Protein AF-A0A3B9LQQ7-F1 (afdb_monomer)

Secondary structure (DSSP, 8-state):
----PPP--PPP---------------------------------------------EEEE-HHHH-SSHHHHHHHHHHHHHTT--EEEEEEE-TTS-B-S--SS-GGGBPTT-TT--HHHHHHHHHHHTT-EEEEEEE-SEEETT-HHHHH-GGGB---TTS--GGG-EETTTTEE--EEEB-SS-SSSHIIIIIHHHHHHHHHHS--SEEEEE--S-STTT-TTT---SHHHHHHHHHHTTS--HHHHTTT--PPPP--SS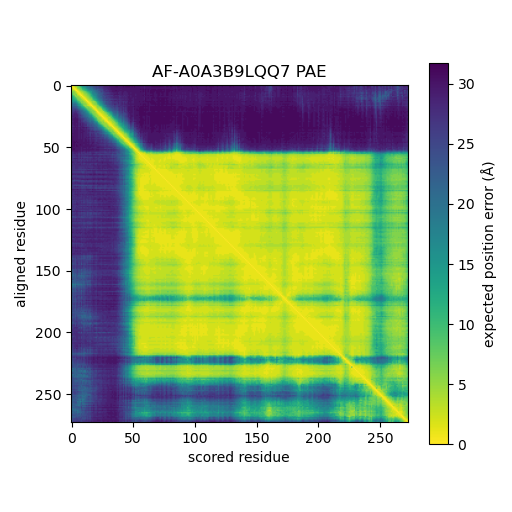SGGGGGG---

Structure (mmCIF, N/CA/C/O backbone):
data_AF-A0A3B9LQQ7-F1
#
_entry.id   AF-A0A3B9LQQ7-F1
#
loop_
_atom_site.group_PDB
_atom_site.id
_atom_site.type_symbol
_atom_site.label_atom_id
_atom_site.label_alt_id
_atom_site.label_comp_id
_atom_site.label_asym_id
_atom_site.label_entity_id
_atom_site.label_seq_id
_atom_site.pdbx_PDB_ins_code
_atom_site.Cartn_x
_atom_site.Cartn_y
_atom_site.Cartn_z
_atom_site.occupancy
_atom_site.B_iso_or_equiv
_atom_site.auth_seq_id
_atom_site.auth_comp_id
_atom_site.auth_asym_id
_atom_site.auth_atom_id
_atom_site.pdbx_PDB_model_num
ATOM 1 N N . MET A 1 1 ? 30.749 1.480 -34.813 1.00 40.22 1 MET A N 1
ATOM 2 C CA . MET A 1 1 ? 30.773 0.246 -35.629 1.00 40.22 1 MET A CA 1
ATOM 3 C C . MET A 1 1 ? 31.101 -0.924 -34.719 1.00 40.22 1 MET A C 1
ATOM 5 O O . MET A 1 1 ? 32.258 -1.091 -34.366 1.00 40.22 1 MET A O 1
ATOM 9 N N . ILE A 1 2 ? 30.088 -1.668 -34.270 1.00 31.34 2 ILE A N 1
ATOM 10 C CA . ILE A 1 2 ? 30.255 -2.886 -33.463 1.00 31.34 2 ILE A CA 1
ATOM 11 C C . ILE A 1 2 ? 29.304 -3.945 -34.028 1.00 31.34 2 ILE A C 1
ATOM 13 O O . ILE A 1 2 ? 28.157 -3.664 -34.374 1.00 31.34 2 ILE A O 1
ATOM 17 N N . ASN A 1 3 ? 29.871 -5.129 -34.208 1.00 27.14 3 ASN A N 1
ATOM 18 C CA . ASN A 1 3 ? 29.419 -6.243 -35.024 1.00 27.14 3 ASN A CA 1
ATOM 19 C C . ASN A 1 3 ? 28.282 -7.032 -34.341 1.00 27.14 3 ASN A C 1
ATOM 21 O O . ASN A 1 3 ? 28.444 -7.496 -33.213 1.00 27.14 3 ASN A O 1
ATOM 25 N N . LYS A 1 4 ? 27.134 -7.194 -35.016 1.00 32.88 4 LYS A N 1
ATOM 26 C CA . LYS A 1 4 ? 25.981 -7.982 -34.540 1.00 32.88 4 LYS A CA 1
ATOM 27 C C . LYS A 1 4 ? 26.156 -9.456 -34.923 1.00 32.88 4 LYS A C 1
ATOM 29 O O . LYS A 1 4 ? 25.582 -9.911 -35.911 1.00 32.88 4 LYS A O 1
ATOM 34 N N . ASN A 1 5 ? 26.909 -10.213 -34.127 1.00 31.92 5 ASN A N 1
ATOM 35 C CA . ASN A 1 5 ? 26.872 -11.674 -34.207 1.00 31.92 5 ASN A CA 1
ATOM 36 C C . ASN A 1 5 ? 25.697 -12.226 -33.389 1.00 31.92 5 ASN A C 1
ATOM 38 O O . ASN A 1 5 ? 25.548 -11.964 -32.199 1.00 31.92 5 ASN A O 1
ATOM 42 N N . LYS A 1 6 ? 24.853 -12.989 -34.088 1.00 33.84 6 LYS A N 1
ATOM 43 C CA . LYS A 1 6 ? 23.700 -13.743 -33.589 1.00 33.84 6 LYS A CA 1
ATOM 44 C C . LYS A 1 6 ? 24.119 -14.703 -32.471 1.00 33.84 6 LYS A C 1
ATOM 46 O O . LYS A 1 6 ? 24.904 -15.615 -32.714 1.00 33.84 6 LYS A O 1
ATOM 51 N N . VAL A 1 7 ? 23.525 -14.567 -31.288 1.00 32.44 7 VAL A N 1
ATOM 52 C CA . VAL A 1 7 ? 23.513 -15.629 -30.273 1.00 32.44 7 VAL A CA 1
ATOM 53 C C . VAL A 1 7 ? 22.217 -16.413 -30.450 1.00 32.44 7 VAL A C 1
ATOM 55 O O . VAL A 1 7 ? 21.129 -15.844 -30.425 1.00 32.44 7 VAL A O 1
ATOM 58 N N . THR A 1 8 ? 22.337 -17.719 -30.681 1.00 30.72 8 THR A N 1
ATOM 59 C CA . THR A 1 8 ? 21.196 -18.623 -30.873 1.00 30.72 8 THR A CA 1
ATOM 60 C C . THR A 1 8 ? 21.084 -19.491 -29.625 1.00 30.72 8 THR A C 1
ATOM 62 O O . THR A 1 8 ? 21.914 -20.374 -29.423 1.00 30.72 8 THR A O 1
ATOM 65 N N . LEU A 1 9 ? 20.095 -19.236 -28.766 1.00 31.86 9 LEU A N 1
ATOM 66 C CA . LEU A 1 9 ? 19.803 -20.097 -27.617 1.00 31.86 9 LEU A CA 1
ATOM 67 C C . LEU A 1 9 ? 18.819 -21.192 -28.047 1.00 31.86 9 LEU A C 1
ATOM 69 O O . LEU A 1 9 ? 17.686 -20.915 -28.437 1.00 31.86 9 LEU A O 1
ATOM 73 N N . ARG A 1 10 ? 19.269 -22.451 -28.002 1.00 28.89 10 ARG A N 1
ATOM 74 C CA . ARG A 1 10 ? 18.420 -23.637 -28.179 1.00 28.89 10 ARG A CA 1
ATOM 75 C C . ARG A 1 10 ? 17.661 -23.910 -26.881 1.00 28.89 10 ARG A C 1
ATOM 77 O O . ARG A 1 10 ? 18.280 -24.181 -25.858 1.00 28.89 10 ARG A O 1
ATOM 84 N N . ALA A 1 11 ? 16.332 -23.916 -26.944 1.00 31.22 11 ALA A N 1
ATOM 85 C CA . ALA A 1 11 ? 15.501 -24.462 -25.878 1.00 31.22 11 ALA A CA 1
ATOM 86 C C . ALA A 1 11 ? 15.634 -25.996 -25.847 1.00 31.22 11 ALA A C 1
ATOM 88 O O . ALA A 1 11 ? 15.459 -26.669 -26.866 1.00 31.22 11 ALA A O 1
ATOM 89 N N . ALA A 1 12 ? 15.960 -26.548 -24.678 1.00 33.06 12 ALA A N 1
ATOM 90 C CA . ALA A 1 12 ? 15.988 -27.984 -24.439 1.00 33.06 12 ALA A CA 1
ATOM 91 C C . ALA A 1 12 ? 14.561 -28.558 -24.492 1.00 33.06 12 ALA A C 1
ATOM 93 O O . ALA A 1 12 ? 13.662 -28.099 -23.788 1.00 33.06 12 ALA A O 1
ATOM 94 N N . SER A 1 13 ? 14.342 -29.572 -25.332 1.00 34.06 13 SER A N 1
ATOM 95 C CA . SER A 1 13 ? 13.060 -30.269 -25.434 1.00 34.06 13 SER A CA 1
ATOM 96 C C . SER A 1 13 ? 12.896 -31.262 -24.280 1.00 34.06 13 SER A C 1
ATOM 98 O O . SER A 1 13 ? 13.559 -32.300 -24.258 1.00 34.06 13 SER A O 1
ATOM 100 N N . CYS A 1 14 ? 11.981 -30.983 -23.354 1.00 30.91 14 CYS A N 1
ATOM 101 C CA . CYS A 1 14 ? 11.528 -31.958 -22.366 1.00 30.91 14 CYS A CA 1
ATOM 102 C C . CYS A 1 14 ? 10.441 -32.843 -23.004 1.00 30.91 14 CYS A C 1
ATOM 104 O O . CYS A 1 14 ? 9.356 -32.364 -23.336 1.00 30.91 14 CYS A O 1
ATOM 106 N N . ARG A 1 15 ? 10.743 -34.127 -23.241 1.00 34.72 15 ARG A N 1
ATOM 107 C CA . ARG A 1 15 ? 9.773 -35.125 -23.723 1.00 34.72 15 ARG A CA 1
ATOM 108 C C . ARG A 1 15 ? 8.949 -35.635 -22.539 1.00 34.72 15 ARG A C 1
ATOM 110 O O . ARG A 1 15 ? 9.522 -36.140 -21.579 1.00 34.72 15 ARG A O 1
ATOM 117 N N . ARG A 1 16 ? 7.619 -35.580 -22.633 1.00 36.78 16 ARG A N 1
ATOM 118 C CA . ARG A 1 16 ? 6.709 -36.391 -21.805 1.00 36.78 16 ARG A CA 1
ATOM 119 C C . ARG A 1 16 ? 6.107 -37.500 -22.675 1.00 36.78 16 ARG A C 1
ATOM 121 O O . ARG A 1 16 ? 5.697 -37.191 -23.795 1.00 36.78 16 ARG A O 1
ATOM 128 N N . PRO A 1 17 ? 6.060 -38.763 -22.217 1.00 33.06 17 PRO A N 1
ATOM 129 C CA . PRO A 1 17 ? 5.433 -39.833 -22.975 1.00 33.06 17 PRO A CA 1
ATOM 130 C C . PRO A 1 17 ? 3.910 -39.784 -22.804 1.00 33.06 17 PRO A C 1
ATOM 132 O O . PRO A 1 17 ? 3.400 -39.593 -21.702 1.00 33.06 17 PRO A O 1
ATOM 135 N N . ALA A 1 18 ? 3.201 -39.952 -23.918 1.00 34.84 18 ALA A N 1
ATOM 136 C CA . ALA A 1 18 ? 1.766 -40.179 -23.967 1.00 34.84 18 ALA A CA 1
ATOM 137 C C . ALA A 1 18 ? 1.499 -41.689 -23.926 1.00 34.84 18 ALA A C 1
ATOM 139 O O . ALA A 1 18 ? 2.070 -42.434 -24.724 1.00 34.84 18 ALA A O 1
ATOM 140 N N . THR A 1 19 ? 0.614 -42.135 -23.038 1.00 37.00 19 THR A N 1
ATOM 141 C CA . THR A 1 19 ? 0.080 -43.501 -23.045 1.00 37.00 19 THR A CA 1
ATOM 142 C C . THR A 1 19 ? -1.444 -43.480 -23.138 1.00 37.00 19 THR A C 1
ATOM 144 O O . THR A 1 19 ? -2.155 -43.183 -22.185 1.00 37.00 19 THR A O 1
ATOM 147 N N . TYR A 1 20 ? -1.891 -43.747 -24.367 1.00 36.38 20 TYR A N 1
ATOM 148 C CA . TYR A 1 20 ? -3.069 -44.493 -24.815 1.00 36.38 20 TYR A CA 1
ATOM 149 C C . TYR A 1 20 ? -4.013 -45.055 -23.750 1.00 36.38 20 TYR A C 1
ATOM 151 O O . TYR A 1 20 ? -3.590 -45.917 -22.994 1.00 36.38 20 TYR A O 1
ATOM 159 N N . TRP A 1 21 ? -5.305 -44.723 -23.850 1.00 27.94 21 TRP A N 1
ATOM 160 C CA . TRP A 1 21 ? -6.402 -45.677 -23.639 1.00 27.94 21 TRP A CA 1
ATOM 161 C C . TRP A 1 21 ? -7.543 -45.360 -24.616 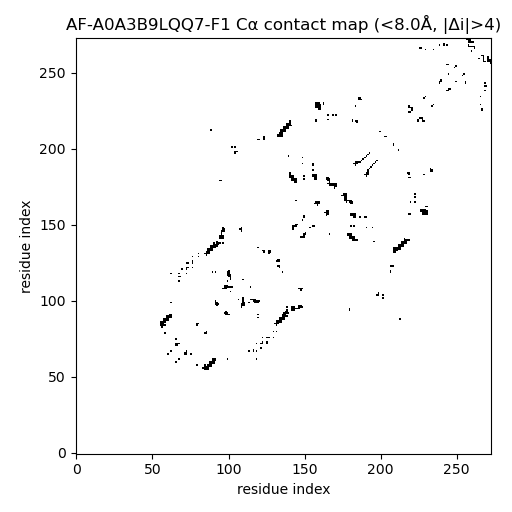1.00 27.94 21 TRP A C 1
ATOM 163 O O . TRP A 1 21 ? -8.042 -44.238 -24.680 1.00 27.94 21 TRP A O 1
ATOM 173 N N . THR A 1 22 ? -7.922 -46.354 -25.413 1.00 34.56 22 THR A N 1
ATOM 174 C CA . THR A 1 22 ? -9.033 -46.330 -26.370 1.00 34.56 22 THR A CA 1
ATOM 175 C C . THR A 1 22 ? -9.896 -47.569 -26.106 1.00 34.56 22 THR A C 1
ATOM 177 O O . THR A 1 22 ? -9.339 -48.630 -25.840 1.00 34.56 22 THR A O 1
ATOM 180 N N . ILE A 1 23 ? -11.217 -47.428 -26.313 1.00 35.72 23 ILE A N 1
ATOM 181 C CA . ILE A 1 23 ? -12.249 -48.483 -26.480 1.00 35.72 23 ILE A CA 1
ATOM 182 C C . ILE A 1 23 ? -12.667 -49.129 -25.134 1.00 35.72 23 ILE A C 1
ATOM 184 O O . ILE A 1 23 ? -11.820 -49.539 -24.358 1.00 35.72 23 ILE A O 1
ATOM 188 N N . VAL A 1 24 ? -13.943 -49.130 -24.713 1.00 32.84 24 VAL A N 1
ATOM 189 C CA . VAL A 1 24 ? -15.062 -49.934 -25.251 1.00 32.84 24 VAL A CA 1
ATOM 190 C C . VAL A 1 24 ? -16.424 -49.243 -25.037 1.00 32.84 24 VAL A C 1
ATOM 192 O O . VAL A 1 24 ? -16.826 -48.980 -23.908 1.00 32.84 24 VAL A O 1
ATOM 195 N N . MET A 1 25 ? -17.165 -49.027 -26.130 1.00 35.22 25 MET A N 1
ATOM 196 C CA . MET A 1 25 ? -18.632 -48.929 -26.140 1.00 35.22 25 MET A CA 1
ATOM 197 C C . MET A 1 25 ? -19.207 -50.330 -26.384 1.00 35.22 25 MET A C 1
ATOM 199 O O . MET A 1 25 ? -18.894 -50.923 -27.414 1.00 35.22 25 MET A O 1
ATOM 203 N N . VAL A 1 26 ? -20.100 -50.812 -25.515 1.00 35.00 26 VAL A N 1
ATOM 204 C CA . VAL A 1 26 ? -21.123 -51.815 -25.865 1.00 35.00 26 VAL A CA 1
ATOM 205 C C . VAL A 1 26 ? -22.418 -51.446 -25.144 1.00 35.00 26 VAL A C 1
ATOM 207 O O . VAL A 1 26 ? -22.446 -51.264 -23.930 1.00 35.00 26 VAL A O 1
ATOM 210 N N . ALA A 1 27 ? -23.474 -51.298 -25.937 1.00 32.72 27 ALA A N 1
ATOM 211 C CA . ALA A 1 27 ? -24.830 -50.959 -25.542 1.00 32.72 27 ALA A CA 1
ATOM 212 C C . ALA A 1 27 ? -25.584 -52.167 -24.968 1.00 32.72 27 ALA A C 1
ATOM 214 O O . ALA A 1 27 ? -25.449 -53.266 -25.497 1.00 32.72 27 ALA A O 1
ATOM 215 N N . LEU A 1 28 ? -26.473 -51.934 -23.996 1.00 30.97 28 LEU A N 1
ATOM 216 C CA . LEU A 1 28 ? -27.661 -52.763 -23.784 1.00 30.97 28 LEU A CA 1
ATOM 217 C C . LEU A 1 28 ? -28.856 -51.881 -23.400 1.00 30.97 28 LEU A C 1
ATOM 219 O O . LEU A 1 28 ? -28.888 -51.234 -22.357 1.00 30.97 28 LEU A O 1
ATOM 223 N N . ILE A 1 29 ? -29.823 -51.867 -24.313 1.00 36.53 29 ILE A N 1
ATOM 224 C CA . ILE A 1 29 ? -31.153 -51.277 -24.205 1.00 36.53 29 ILE A CA 1
ATOM 225 C C . ILE A 1 29 ? -32.049 -52.288 -23.482 1.00 36.53 29 ILE A C 1
ATOM 227 O O . ILE A 1 29 ? -32.173 -53.419 -23.944 1.00 36.53 29 ILE A O 1
ATOM 231 N N . ALA A 1 30 ? -32.728 -51.872 -22.412 1.00 34.12 30 ALA A N 1
ATOM 232 C CA . ALA A 1 30 ? -33.923 -52.554 -21.916 1.00 34.12 30 ALA A CA 1
ATOM 233 C C . ALA A 1 30 ? -34.878 -51.555 -21.239 1.00 34.12 30 ALA A C 1
ATOM 235 O O . ALA A 1 30 ? -34.694 -51.146 -20.100 1.00 34.12 30 ALA A O 1
ATOM 236 N N . ALA A 1 31 ? -35.863 -51.140 -22.036 1.00 35.16 31 ALA A N 1
ATOM 237 C CA . ALA A 1 31 ? -37.230 -50.743 -21.712 1.00 35.16 31 ALA A CA 1
ATOM 238 C C . ALA A 1 31 ? -37.627 -50.495 -20.238 1.00 35.16 31 ALA A C 1
ATOM 240 O O . ALA A 1 31 ? -37.790 -51.427 -19.457 1.00 35.16 31 ALA A O 1
ATOM 241 N N . ALA A 1 32 ? -38.031 -49.254 -19.956 1.00 38.00 32 ALA A N 1
ATOM 242 C CA . ALA A 1 32 ? -39.220 -48.981 -19.150 1.00 38.00 32 ALA A CA 1
ATOM 243 C C . ALA A 1 32 ? -39.873 -47.680 -19.644 1.00 38.00 32 ALA A C 1
ATOM 245 O O . ALA A 1 32 ? -39.406 -46.578 -19.363 1.00 38.00 32 ALA A O 1
ATOM 246 N N . LEU A 1 33 ? -40.946 -47.831 -20.427 1.00 40.81 33 LEU A N 1
ATOM 247 C CA . LEU A 1 33 ? -41.893 -46.762 -20.717 1.00 40.81 33 LEU A CA 1
ATOM 248 C C . LEU A 1 33 ? -42.576 -46.347 -19.408 1.00 40.81 33 LEU A C 1
ATOM 250 O O . LEU A 1 33 ? -43.393 -47.091 -18.872 1.00 40.81 33 LEU A O 1
ATOM 254 N N . ALA A 1 34 ? -42.302 -45.132 -18.950 1.00 41.50 34 ALA A N 1
ATOM 255 C CA . ALA A 1 34 ? -43.218 -44.375 -18.111 1.00 41.50 34 ALA A CA 1
ATOM 256 C C . ALA A 1 34 ? -43.486 -43.052 -18.831 1.00 41.50 34 ALA A C 1
ATOM 258 O O . ALA A 1 34 ? -42.682 -42.122 -18.792 1.00 41.50 34 ALA A O 1
ATOM 259 N N . ILE A 1 35 ? -44.606 -43.003 -19.553 1.00 51.03 35 ILE A N 1
ATOM 260 C CA . ILE A 1 35 ? -45.151 -41.776 -20.135 1.00 51.03 35 ILE A CA 1
ATOM 261 C C . ILE A 1 35 ? -45.679 -40.945 -18.961 1.00 51.03 35 ILE A C 1
ATOM 263 O O . ILE A 1 35 ? -46.833 -41.060 -18.562 1.00 51.03 35 ILE A O 1
ATOM 267 N N . GLY A 1 36 ? -44.793 -40.157 -18.358 1.00 45.22 36 GLY A N 1
ATOM 268 C CA . GLY A 1 36 ? -45.161 -39.038 -17.504 1.00 45.22 36 GLY A CA 1
ATOM 269 C C . GLY A 1 36 ? -45.279 -37.803 -18.381 1.00 45.22 36 GLY A C 1
ATOM 270 O O . GLY A 1 36 ? -44.295 -37.365 -18.973 1.00 45.22 36 GLY A O 1
ATOM 271 N N . THR A 1 37 ? -46.483 -37.253 -18.499 1.00 48.28 37 THR A N 1
ATOM 272 C CA . THR A 1 37 ? -46.733 -35.961 -19.139 1.00 48.28 37 THR A CA 1
ATOM 273 C C . THR A 1 37 ? -45.918 -34.879 -18.429 1.00 48.28 37 THR A C 1
ATOM 275 O O . THR A 1 37 ? -46.307 -34.401 -17.363 1.00 48.28 37 THR A O 1
ATOM 278 N N . LEU A 1 38 ? -44.776 -34.498 -19.003 1.00 49.47 38 LEU A N 1
ATOM 279 C CA . LEU A 1 38 ? -44.031 -33.307 -18.609 1.00 49.47 38 LEU A CA 1
ATOM 280 C C . LEU A 1 38 ? -44.857 -32.087 -19.020 1.00 49.47 38 LEU A C 1
ATOM 282 O O . LEU A 1 38 ? -44.755 -31.591 -20.140 1.00 49.47 38 LEU A O 1
ATOM 286 N N . ALA A 1 39 ? -45.706 -31.616 -18.110 1.00 54.44 39 ALA A N 1
ATOM 287 C CA . ALA A 1 39 ? -46.149 -30.233 -18.152 1.00 54.44 39 ALA A CA 1
ATOM 288 C C . ALA A 1 39 ? -44.891 -29.347 -18.087 1.00 54.44 39 ALA A C 1
ATOM 290 O O . ALA A 1 39 ? -43.995 -29.643 -17.287 1.00 54.44 39 ALA A O 1
ATOM 291 N N . PRO A 1 40 ? -44.777 -28.281 -18.896 1.00 53.34 40 PRO A N 1
ATOM 292 C CA . PRO A 1 40 ? -43.689 -27.341 -18.720 1.00 53.34 40 PRO A CA 1
ATOM 293 C C . PRO A 1 40 ? -43.868 -26.733 -17.330 1.00 53.34 40 PRO A C 1
ATOM 295 O O . PRO A 1 40 ? -44.857 -26.049 -17.061 1.00 53.34 40 PRO A O 1
ATOM 298 N N . ALA A 1 41 ? -42.941 -27.030 -16.421 1.00 52.84 41 ALA A N 1
ATOM 299 C CA . ALA A 1 41 ? -42.849 -26.322 -15.162 1.00 52.84 41 ALA A CA 1
ATOM 300 C C . ALA A 1 41 ? -42.539 -24.867 -15.515 1.00 52.84 41 ALA A C 1
ATOM 302 O O . ALA A 1 41 ? -41.400 -24.509 -15.807 1.00 52.84 41 ALA A O 1
ATOM 303 N N . SER A 1 42 ? -43.587 -24.045 -15.565 1.00 50.53 42 SER A N 1
ATOM 304 C CA . SER A 1 42 ? -43.467 -22.600 -15.603 1.00 50.53 42 SER A CA 1
ATOM 305 C C . SER A 1 42 ? -42.650 -22.220 -14.378 1.00 50.53 42 SER A C 1
ATOM 307 O O . SER A 1 42 ? -43.147 -22.288 -13.253 1.00 50.53 42 SER A O 1
ATOM 309 N N . SER A 1 43 ? -41.381 -21.872 -14.583 1.00 55.34 43 SER A N 1
ATOM 310 C CA . SER A 1 43 ? -40.568 -21.230 -13.564 1.00 55.34 43 SER A CA 1
ATOM 311 C C . SER A 1 43 ? -41.196 -19.867 -13.309 1.00 55.34 43 SER A C 1
ATOM 313 O O . SER A 1 43 ? -40.831 -18.868 -13.929 1.00 55.34 43 SER A O 1
ATOM 315 N N . ALA A 1 44 ? -42.200 -19.832 -12.437 1.00 50.09 44 ALA A N 1
ATOM 316 C CA . ALA A 1 44 ? -42.625 -18.606 -11.808 1.00 50.09 44 ALA A CA 1
ATOM 317 C C . ALA A 1 44 ? -41.394 -18.091 -11.060 1.00 50.09 44 ALA A C 1
ATOM 319 O O . ALA A 1 44 ? -41.044 -18.595 -9.994 1.00 50.09 44 ALA A O 1
ATOM 320 N N . GLN A 1 45 ? -40.690 -17.137 -11.670 1.00 51.91 45 GLN A N 1
ATOM 321 C CA . GLN A 1 45 ? -39.772 -16.268 -10.959 1.00 51.91 45 GLN A CA 1
ATOM 322 C C . GLN A 1 45 ? -40.607 -15.592 -9.881 1.00 51.91 45 GLN A C 1
ATOM 324 O O . GLN A 1 45 ? -41.314 -14.615 -10.122 1.00 51.91 45 GLN A O 1
ATOM 329 N N . THR A 1 46 ? -40.575 -16.156 -8.679 1.00 46.69 46 THR A N 1
ATOM 330 C CA . THR A 1 46 ? -40.961 -15.423 -7.491 1.00 46.69 46 THR A CA 1
ATOM 331 C C . THR A 1 46 ? -39.942 -14.302 -7.385 1.00 46.69 46 THR A C 1
ATOM 333 O O . THR A 1 46 ? -38.815 -14.522 -6.939 1.00 46.69 46 THR A O 1
ATOM 336 N N . ASN A 1 47 ? -40.320 -13.117 -7.861 1.00 51.50 47 ASN A N 1
ATOM 337 C CA . ASN A 1 47 ? -39.668 -11.875 -7.492 1.00 51.50 47 ASN A CA 1
ATOM 338 C C . ASN A 1 47 ? -39.799 -11.770 -5.971 1.00 51.50 47 ASN A C 1
ATOM 340 O O . ASN A 1 47 ? -40.782 -11.244 -5.450 1.00 51.50 47 ASN A O 1
ATOM 344 N N . GLY A 1 48 ? -38.835 -12.357 -5.254 1.00 55.00 48 GLY A N 1
ATOM 345 C CA . GLY A 1 48 ? -38.636 -12.081 -3.841 1.00 55.00 48 GLY A CA 1
ATOM 346 C C . GLY A 1 48 ? -38.519 -10.567 -3.667 1.00 55.00 48 GLY A C 1
ATOM 347 O O . GLY A 1 48 ? -38.123 -9.888 -4.621 1.00 55.00 48 GLY A O 1
ATOM 348 N N . PRO A 1 49 ? -38.890 -10.023 -2.494 1.00 50.28 49 PRO A N 1
ATOM 349 C CA . PRO A 1 49 ? -38.825 -8.587 -2.263 1.00 50.28 49 PRO A CA 1
ATOM 350 C C . PRO A 1 49 ? -37.455 -8.102 -2.720 1.00 50.28 49 PRO A C 1
ATOM 352 O O . PRO A 1 49 ? -36.441 -8.668 -2.298 1.00 50.28 49 PRO A O 1
ATOM 355 N N . SER A 1 50 ? -37.432 -7.122 -3.633 1.00 55.75 50 SER A N 1
ATOM 356 C CA . SER A 1 50 ? -36.190 -6.491 -4.056 1.00 55.75 50 SER A CA 1
ATOM 357 C C . SER A 1 50 ? -35.465 -6.131 -2.772 1.00 55.75 50 SER A C 1
ATOM 359 O O . SER A 1 50 ? -35.976 -5.320 -1.995 1.00 55.75 50 SER A O 1
ATOM 361 N N . ARG A 1 51 ? -34.334 -6.788 -2.485 1.00 57.78 51 ARG A N 1
ATOM 362 C CA . ARG A 1 51 ? -33.433 -6.308 -1.446 1.00 57.78 51 ARG A CA 1
ATOM 363 C C . ARG A 1 51 ? -33.084 -4.911 -1.916 1.00 57.78 51 ARG A C 1
ATOM 365 O O . ARG A 1 51 ? -32.266 -4.773 -2.819 1.00 57.78 51 ARG A O 1
ATOM 372 N N . HIS A 1 52 ? -33.765 -3.898 -1.384 1.00 56.81 52 HIS A N 1
ATOM 373 C CA . HIS A 1 52 ? -33.293 -2.535 -1.488 1.00 56.81 52 HIS A CA 1
ATOM 374 C C . HIS A 1 52 ? -31.836 -2.634 -1.065 1.00 56.81 52 HIS A C 1
ATOM 376 O O . HIS A 1 52 ? -31.559 -3.123 0.037 1.00 56.81 52 HIS A O 1
ATOM 382 N N . ALA A 1 53 ? -30.921 -2.361 -1.998 1.00 63.62 53 ALA A N 1
ATOM 383 C CA . ALA A 1 53 ? -29.509 -2.350 -1.684 1.00 63.62 53 ALA A CA 1
ATOM 384 C C . ALA A 1 53 ? -29.392 -1.404 -0.492 1.00 63.62 53 ALA A C 1
ATOM 386 O O . ALA A 1 53 ? -29.782 -0.243 -0.597 1.00 63.62 53 ALA A O 1
ATOM 387 N N . ARG A 1 54 ? -29.034 -1.942 0.679 1.00 76.06 54 ARG A N 1
ATOM 388 C CA . ARG A 1 54 ? -28.875 -1.108 1.864 1.00 76.06 54 ARG A CA 1
ATOM 389 C C . ARG A 1 54 ? -27.780 -0.112 1.508 1.00 76.06 54 ARG A C 1
ATOM 391 O O . ARG A 1 54 ? -26.698 -0.537 1.109 1.00 76.06 54 ARG A O 1
ATOM 398 N N . GLU A 1 55 ? -28.101 1.173 1.577 1.00 86.00 55 GLU A N 1
ATOM 399 C CA . GLU A 1 55 ? -27.093 2.224 1.538 1.00 86.00 55 GLU A CA 1
ATOM 400 C C . GLU A 1 55 ? -26.078 1.930 2.649 1.00 86.00 55 GLU A C 1
ATOM 402 O O . GLU A 1 55 ? -26.476 1.629 3.776 1.00 86.00 55 GLU A O 1
ATOM 407 N N . GLY A 1 56 ? -24.794 1.906 2.291 1.00 89.69 56 GLY A N 1
ATOM 408 C CA . GLY A 1 56 ? -23.691 1.693 3.223 1.00 89.69 56 GLY A CA 1
ATOM 409 C C . GLY A 1 56 ? -22.929 2.995 3.422 1.00 89.69 56 GLY A C 1
ATOM 410 O O . GLY A 1 56 ? -22.626 3.689 2.448 1.00 89.69 56 GLY A O 1
ATOM 411 N N . HIS A 1 57 ? -22.608 3.325 4.667 1.00 95.75 57 HIS A N 1
ATOM 412 C CA . HIS A 1 57 ? -21.824 4.502 5.021 1.00 95.75 57 HIS A CA 1
ATOM 413 C C . HIS A 1 57 ? -20.410 4.076 5.405 1.00 95.75 57 HIS A C 1
ATOM 415 O O . HIS A 1 57 ? -20.154 3.634 6.529 1.00 95.75 57 HIS A O 1
ATOM 421 N N . ALA A 1 58 ? -19.491 4.225 4.453 1.00 97.31 58 ALA A N 1
ATOM 422 C CA . ALA A 1 58 ? -18.086 3.895 4.629 1.00 97.31 58 ALA A CA 1
ATOM 423 C C . ALA A 1 58 ? -17.232 5.141 4.910 1.00 97.31 58 ALA A C 1
ATOM 425 O O . ALA A 1 58 ? -17.447 6.203 4.322 1.00 97.31 58 ALA A O 1
ATOM 426 N N . LEU A 1 59 ? -16.228 4.995 5.777 1.00 98.19 59 LEU A N 1
ATOM 427 C CA . LEU A 1 59 ? -15.217 6.014 6.058 1.00 98.19 59 LEU A CA 1
ATOM 428 C C . LEU A 1 59 ? -13.821 5.490 5.711 1.00 98.19 59 LEU A C 1
ATOM 430 O O . LEU A 1 59 ? -13.348 4.540 6.333 1.00 98.19 59 LEU A O 1
ATOM 434 N N . TRP A 1 60 ? -13.133 6.163 4.788 1.00 98.31 60 TRP A N 1
ATOM 435 C CA . TRP A 1 60 ? -11.697 5.980 4.578 1.00 98.31 60 TRP A CA 1
ATOM 436 C C . TRP A 1 60 ? -10.924 6.731 5.654 1.00 98.31 60 TRP A C 1
ATOM 438 O O . TRP A 1 60 ? -11.146 7.924 5.878 1.00 98.31 60 TRP A O 1
ATOM 448 N N . ALA A 1 61 ? -10.011 6.037 6.321 1.00 98.12 61 ALA A N 1
ATOM 449 C CA . ALA A 1 61 ? -9.232 6.602 7.409 1.00 98.12 61 ALA A CA 1
ATOM 450 C C . ALA A 1 61 ? -7.772 6.154 7.350 1.00 98.12 61 ALA A C 1
ATOM 452 O O . ALA A 1 61 ? -7.447 5.056 6.901 1.00 98.12 61 ALA A O 1
ATOM 453 N N . HIS A 1 62 ? -6.895 7.023 7.851 1.00 97.81 62 HIS A N 1
ATOM 454 C CA . HIS A 1 62 ? -5.481 6.730 8.027 1.00 97.81 62 HIS A CA 1
ATOM 455 C C . HIS A 1 62 ? -5.165 6.567 9.519 1.00 97.81 62 HIS A C 1
ATOM 457 O O . HIS A 1 62 ? -5.715 7.313 10.335 1.00 97.81 62 HIS A O 1
ATOM 463 N N . PRO A 1 63 ? -4.235 5.677 9.894 1.00 96.56 63 PRO A N 1
ATOM 464 C CA . PRO A 1 63 ? -3.858 5.448 11.289 1.00 96.56 63 PRO A CA 1
ATOM 465 C C . PRO A 1 63 ? -3.482 6.703 12.097 1.00 96.56 63 PRO A C 1
ATOM 467 O O . PRO A 1 63 ? -3.922 6.805 13.243 1.00 96.56 63 PRO A O 1
ATOM 470 N N . PRO A 1 64 ? -2.789 7.723 11.542 1.00 93.19 64 PRO A N 1
ATOM 471 C CA . PRO A 1 64 ? -2.553 8.979 12.260 1.00 93.19 64 PRO A CA 1
ATOM 472 C C . PRO A 1 64 ? -3.824 9.725 12.700 1.00 93.19 64 PRO A C 1
ATOM 474 O O . PRO A 1 64 ? -3.769 10.446 13.692 1.00 93.19 64 PRO A O 1
ATOM 477 N N . ASN A 1 65 ? -4.957 9.537 12.012 1.00 91.19 65 ASN A N 1
ATOM 478 C CA . ASN A 1 65 ? -6.244 10.137 12.391 1.00 91.19 65 ASN A CA 1
ATOM 479 C C . ASN A 1 65 ? -6.892 9.415 13.585 1.00 91.19 65 ASN A C 1
ATOM 481 O O . ASN A 1 65 ? -7.755 9.981 14.249 1.00 91.19 65 ASN A O 1
ATOM 485 N N . VAL A 1 66 ? -6.497 8.163 13.836 1.00 95.81 66 VAL A N 1
ATOM 486 C CA . VAL A 1 66 ? -7.012 7.317 14.922 1.00 95.81 66 VAL A CA 1
ATOM 487 C C . VAL A 1 66 ? -6.127 7.420 16.159 1.00 95.81 66 VAL A C 1
ATOM 489 O O . VAL A 1 66 ? -6.625 7.423 17.280 1.00 95.81 66 VAL A O 1
ATOM 492 N N . GLY A 1 67 ? -4.810 7.506 15.968 1.00 93.75 67 GLY A N 1
ATOM 493 C CA . GLY A 1 67 ? -3.822 7.562 17.040 1.00 93.75 67 GLY A CA 1
ATOM 494 C C . GLY A 1 67 ? -3.178 6.209 17.351 1.00 93.75 67 GLY A C 1
ATOM 495 O O . GLY A 1 67 ? -3.211 5.273 16.556 1.00 93.75 67 GLY A O 1
ATOM 496 N N . LYS A 1 68 ? -2.514 6.146 18.509 1.00 96.06 68 LYS A N 1
ATOM 497 C CA . LYS A 1 68 ? -1.569 5.078 18.883 1.00 96.06 68 LYS A CA 1
ATOM 498 C C . LYS A 1 68 ? -1.897 4.418 20.224 1.00 96.06 68 LYS A C 1
ATOM 500 O O . LYS A 1 68 ? -1.012 3.858 20.866 1.00 96.06 68 LYS A O 1
ATOM 505 N N . THR A 1 69 ? -3.133 4.559 20.698 1.00 97.38 69 THR A N 1
ATOM 506 C CA . THR A 1 69 ? -3.572 3.995 21.979 1.00 97.38 69 THR A CA 1
ATOM 507 C C . THR A 1 69 ? -4.927 3.317 21.836 1.00 97.38 69 THR A C 1
ATOM 509 O O . THR A 1 69 ? -5.697 3.594 20.916 1.00 97.38 69 THR A O 1
ATOM 512 N N . ALA A 1 70 ? -5.242 2.408 22.759 1.00 97.19 70 ALA A N 1
ATOM 513 C CA . ALA A 1 70 ? -6.544 1.750 22.765 1.00 97.19 70 ALA A CA 1
ATOM 514 C C . ALA A 1 70 ? -7.680 2.762 23.004 1.00 97.19 70 ALA A C 1
ATOM 516 O O . ALA A 1 70 ? -8.765 2.624 22.446 1.00 97.19 70 ALA A O 1
ATOM 517 N N . GLU A 1 71 ? -7.417 3.789 23.809 1.00 98.25 71 GLU A N 1
ATOM 518 C CA . GLU A 1 71 ? -8.327 4.894 24.106 1.00 98.25 71 GLU A CA 1
ATOM 519 C C . GLU A 1 71 ? -8.655 5.682 22.836 1.00 98.25 71 GLU A C 1
ATOM 521 O O . GLU A 1 71 ? -9.831 5.876 22.536 1.00 98.25 71 GLU A O 1
ATOM 526 N N . SER A 1 72 ? -7.640 6.059 22.050 1.00 98.19 72 SER A N 1
ATOM 527 C CA . SER A 1 72 ? -7.844 6.850 20.834 1.00 98.19 72 SER A CA 1
ATOM 528 C C . SER A 1 72 ? -8.616 6.061 19.768 1.00 98.19 72 SER A C 1
ATOM 530 O O . SER A 1 72 ? -9.512 6.601 19.120 1.00 98.19 72 SER A O 1
ATOM 532 N N . VAL A 1 73 ? -8.362 4.750 19.658 1.00 98.50 73 VAL A N 1
ATOM 533 C CA . VAL A 1 73 ? -9.154 3.844 18.809 1.00 98.50 73 VAL A CA 1
ATOM 534 C C . VAL A 1 73 ? -10.614 3.786 19.266 1.00 98.50 73 VAL A C 1
ATOM 536 O O . VAL A 1 73 ? -11.515 3.924 18.437 1.00 98.50 73 VAL A O 1
ATOM 539 N N . ARG A 1 74 ? -10.879 3.627 20.572 1.00 98.50 74 ARG A N 1
ATOM 540 C CA . ARG A 1 74 ? -12.254 3.613 21.107 1.00 98.50 74 ARG A CA 1
ATOM 541 C C . ARG A 1 74 ? -12.991 4.917 20.828 1.00 98.50 74 ARG A C 1
ATOM 543 O O . ARG A 1 74 ? -14.153 4.893 20.428 1.00 98.50 74 ARG A O 1
ATOM 550 N N . GLU A 1 75 ? -12.323 6.050 21.014 1.00 98.56 75 GLU A N 1
ATOM 551 C CA . GLU A 1 75 ? -12.891 7.369 20.734 1.00 98.56 75 GLU A CA 1
ATOM 552 C C . GLU A 1 75 ? -13.210 7.552 19.248 1.00 98.56 75 GLU A C 1
ATOM 554 O O . GLU A 1 75 ? -14.291 8.046 18.910 1.00 98.56 75 GLU A O 1
ATOM 559 N N . PHE A 1 76 ? -12.310 7.116 18.364 1.00 98.62 76 PHE A N 1
ATOM 560 C CA . PHE A 1 76 ? -12.513 7.140 16.917 1.00 98.62 76 PHE A CA 1
ATOM 561 C C . PHE A 1 76 ? -13.703 6.270 16.489 1.00 98.62 76 PHE A C 1
ATOM 563 O O . PHE A 1 76 ? -14.588 6.731 15.765 1.00 98.62 76 PHE A O 1
ATOM 570 N N . VAL A 1 77 ? -13.792 5.035 16.988 1.00 98.62 77 VAL A N 1
ATOM 571 C CA . VAL A 1 77 ? -14.919 4.135 16.697 1.00 98.62 77 VAL A CA 1
ATOM 572 C C . VAL A 1 77 ? -16.235 4.709 17.234 1.00 98.62 77 VAL A C 1
ATOM 574 O O . VAL A 1 77 ? -17.252 4.684 16.539 1.00 98.62 77 VAL A O 1
ATOM 577 N N . ALA A 1 78 ? -16.231 5.299 18.433 1.00 98.50 78 ALA A N 1
ATOM 578 C CA . ALA A 1 78 ? -17.412 5.957 18.987 1.00 98.50 78 ALA A CA 1
ATOM 579 C C . ALA A 1 78 ? -17.865 7.153 18.131 1.00 98.50 78 ALA A C 1
ATOM 581 O O . ALA A 1 78 ? -19.067 7.395 18.004 1.00 98.50 78 ALA A O 1
ATOM 582 N N . GLN A 1 79 ? -16.932 7.903 17.534 1.00 98.44 79 GLN A N 1
ATOM 583 C CA . GLN A 1 79 ? -17.249 8.964 16.570 1.00 98.44 79 GLN A CA 1
ATOM 584 C C . GLN A 1 79 ? -17.888 8.395 15.302 1.00 98.44 79 GLN A C 1
ATOM 586 O O . GLN A 1 79 ? -18.950 8.874 14.904 1.00 98.44 79 GLN A O 1
ATOM 591 N N . CYS A 1 80 ? -17.305 7.338 14.729 1.00 98.31 80 CYS A N 1
ATOM 592 C CA . CYS A 1 80 ? -17.859 6.644 13.564 1.00 98.31 80 CYS A CA 1
ATOM 593 C C . CYS A 1 80 ? -19.298 6.180 13.831 1.00 98.31 80 CYS A C 1
ATOM 595 O O . CYS A 1 80 ? -20.199 6.449 13.037 1.00 98.31 80 CYS A O 1
ATOM 597 N N . LYS A 1 81 ? -19.545 5.585 15.005 1.00 98.00 81 LYS A N 1
ATOM 598 C CA . LYS A 1 81 ? -20.883 5.134 15.398 1.00 98.00 81 LYS A CA 1
ATOM 599 C C . LYS A 1 81 ? -21.892 6.280 15.474 1.00 98.00 81 LYS A C 1
ATOM 601 O O . LYS A 1 81 ? -23.000 6.148 14.960 1.00 98.00 81 LYS A O 1
ATOM 606 N N . ARG A 1 82 ? -21.520 7.410 16.093 1.00 98.31 82 ARG A N 1
ATOM 607 C CA . ARG A 1 82 ? -22.385 8.605 16.168 1.00 98.31 82 ARG A CA 1
ATOM 608 C C . ARG A 1 82 ? -22.672 9.209 14.795 1.00 98.31 82 ARG A C 1
ATOM 610 O O . ARG A 1 82 ? -23.744 9.769 14.604 1.00 98.31 82 ARG A O 1
ATOM 617 N N . ALA A 1 83 ? -21.735 9.080 13.860 1.00 97.81 83 ALA A N 1
ATOM 618 C CA . ALA A 1 83 ? -21.876 9.531 12.480 1.00 97.81 83 ALA A CA 1
ATOM 619 C C . ALA A 1 83 ? -22.630 8.533 11.578 1.00 97.81 83 ALA A C 1
ATOM 621 O O . ALA A 1 83 ? -22.719 8.761 10.376 1.00 97.81 83 ALA A O 1
ATOM 622 N N . ASN A 1 84 ? -23.184 7.448 12.136 1.00 96.88 84 ASN A N 1
ATOM 623 C CA . ASN A 1 84 ? -23.882 6.397 11.392 1.00 96.88 84 ASN A CA 1
ATOM 624 C C . ASN A 1 84 ? -23.011 5.724 10.310 1.00 96.88 84 ASN A C 1
ATOM 626 O O . ASN A 1 84 ? -23.532 5.295 9.283 1.00 96.88 84 ASN A O 1
ATOM 630 N N . ILE A 1 85 ? -21.697 5.638 10.549 1.00 98.12 85 ILE A N 1
ATOM 631 C CA . ILE A 1 85 ? -20.757 4.853 9.741 1.00 98.12 85 ILE A CA 1
ATOM 632 C C . ILE A 1 85 ? -20.913 3.375 10.103 1.00 98.12 85 ILE A C 1
ATOM 634 O O . ILE A 1 85 ? -20.906 3.018 11.286 1.00 98.12 85 ILE A O 1
ATOM 638 N N . ASP A 1 86 ? -21.027 2.523 9.089 1.00 97.25 86 ASP A N 1
ATOM 639 C CA . ASP A 1 86 ? -21.123 1.066 9.236 1.00 97.25 86 ASP A CA 1
ATOM 640 C C . ASP A 1 86 ? -19.867 0.323 8.767 1.00 97.25 86 ASP A C 1
ATOM 642 O O . ASP A 1 86 ? -19.693 -0.840 9.127 1.00 97.25 86 ASP A O 1
ATOM 646 N N . THR A 1 87 ? -18.977 0.992 8.028 1.00 98.56 87 THR A N 1
ATOM 647 C CA . THR A 1 87 ? -17.746 0.400 7.497 1.00 98.56 87 THR A CA 1
ATOM 648 C C . THR A 1 87 ? -16.575 1.375 7.619 1.00 98.56 87 THR A C 1
ATOM 650 O O . THR A 1 87 ? -16.663 2.532 7.211 1.00 98.56 87 THR A O 1
ATOM 653 N N . ILE A 1 88 ? -15.452 0.918 8.165 1.00 98.75 88 ILE A N 1
ATOM 654 C CA . ILE A 1 88 ? -14.193 1.667 8.210 1.00 98.75 88 ILE A CA 1
ATOM 655 C C . ILE A 1 88 ? -13.217 1.015 7.232 1.00 98.75 88 ILE A C 1
ATOM 657 O O . ILE A 1 88 ? -12.843 -0.142 7.406 1.00 98.75 88 ILE A O 1
ATOM 661 N N . VAL A 1 89 ? -12.775 1.776 6.234 1.00 98.75 89 VAL A N 1
ATOM 662 C CA . VAL A 1 89 ? -11.730 1.382 5.285 1.00 98.75 89 VAL A CA 1
ATOM 663 C C . VAL A 1 89 ? -10.405 1.946 5.798 1.00 98.75 89 VAL A C 1
ATOM 665 O O . VAL A 1 89 ?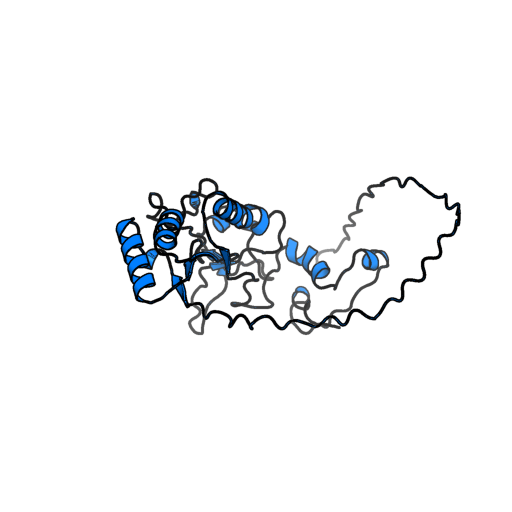 -10.102 3.130 5.626 1.00 98.75 89 VAL A O 1
ATOM 668 N N . MET A 1 90 ? -9.642 1.123 6.517 1.00 98.69 90 MET A N 1
ATOM 669 C CA . MET A 1 90 ? -8.441 1.561 7.234 1.00 98.69 90 MET A CA 1
ATOM 670 C C . MET A 1 90 ? -7.186 1.346 6.398 1.00 98.69 90 MET A C 1
ATOM 672 O O . MET A 1 90 ? -6.879 0.210 6.046 1.00 98.69 90 MET A O 1
ATOM 676 N N . ASN A 1 91 ? -6.422 2.409 6.133 1.00 98.69 91 ASN A N 1
ATOM 677 C CA . ASN A 1 91 ? -5.157 2.323 5.404 1.00 98.69 91 ASN A CA 1
ATOM 678 C C . ASN A 1 91 ? -4.076 1.616 6.241 1.00 98.69 91 ASN A C 1
ATOM 680 O O . ASN A 1 91 ? -3.355 2.252 7.009 1.00 98.69 91 ASN A O 1
ATOM 684 N N . VAL A 1 92 ? -3.973 0.294 6.110 1.00 98.50 92 VAL A N 1
ATOM 685 C CA . VAL A 1 92 ? -3.029 -0.529 6.879 1.00 98.50 92 VAL A CA 1
ATOM 686 C C . VAL A 1 92 ? -1.670 -0.669 6.203 1.00 98.50 92 VAL A C 1
ATOM 688 O O . VAL A 1 92 ? -0.701 -0.936 6.909 1.00 98.50 92 VAL A O 1
ATOM 691 N N . LYS A 1 93 ? -1.588 -0.447 4.883 1.00 98.56 93 LYS A N 1
ATOM 692 C CA . LYS A 1 93 ? -0.335 -0.259 4.134 1.00 98.56 93 LYS A CA 1
ATOM 693 C C . LYS A 1 93 ? -0.400 1.045 3.337 1.00 98.56 93 LYS A C 1
ATOM 695 O O . LYS A 1 93 ? -1.209 1.169 2.414 1.00 98.56 93 LYS A O 1
ATOM 700 N N . GLY A 1 94 ? 0.450 2.001 3.696 1.00 97.44 94 GLY A N 1
ATOM 701 C CA . GLY A 1 94 ? 0.520 3.322 3.076 1.00 97.44 94 GLY A CA 1
ATOM 702 C C . GLY A 1 94 ? 1.287 3.348 1.753 1.00 97.44 94 GLY A C 1
ATOM 703 O O . GLY A 1 94 ? 1.941 2.379 1.357 1.00 97.44 94 GLY A O 1
ATOM 704 N N . MET A 1 95 ? 1.234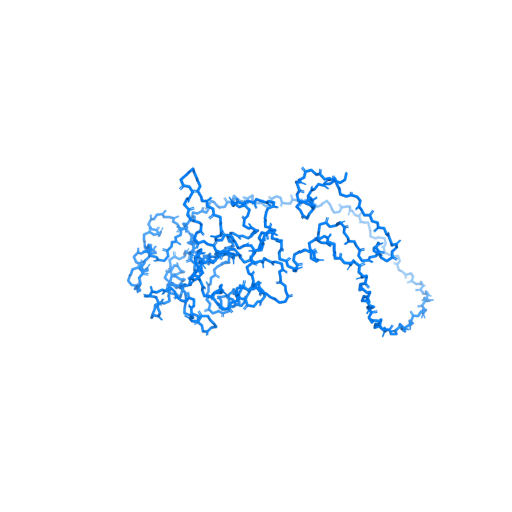 4.498 1.075 1.00 95.25 95 MET A N 1
ATOM 705 C CA . MET A 1 95 ? 1.880 4.704 -0.228 1.00 95.25 95 MET A CA 1
ATOM 706 C C . MET A 1 95 ? 3.410 4.632 -0.168 1.00 95.25 95 MET A C 1
ATOM 708 O O . MET A 1 95 ? 4.039 4.296 -1.169 1.00 95.25 95 MET A O 1
ATOM 712 N N . SER A 1 96 ? 4.021 4.907 0.991 1.00 96.62 96 SER A N 1
ATOM 713 C CA . SER A 1 96 ? 5.476 4.773 1.152 1.00 96.62 96 SER A CA 1
ATOM 714 C C . SER A 1 96 ? 5.909 3.368 1.592 1.00 96.62 96 SER A C 1
ATOM 716 O O . SER A 1 96 ? 7.106 3.141 1.788 1.00 96.62 96 SER A O 1
ATOM 718 N N . GLY A 1 97 ? 4.966 2.423 1.690 1.00 97.75 97 GLY A N 1
ATOM 719 C CA . GLY A 1 97 ? 5.214 1.036 2.085 1.00 97.75 97 GLY A CA 1
ATOM 720 C C . GLY A 1 97 ? 5.123 0.772 3.585 1.00 97.75 97 GLY A C 1
ATOM 721 O O . GLY A 1 97 ? 5.289 -0.371 4.007 1.00 97.75 97 GLY A O 1
ATOM 722 N N . GLU A 1 98 ? 4.871 1.800 4.398 1.00 97.94 98 GLU A N 1
ATOM 723 C CA . GLU A 1 98 ? 4.721 1.640 5.838 1.00 97.94 98 GLU A CA 1
ATOM 724 C C . GLU A 1 98 ? 3.451 0.868 6.206 1.00 97.94 98 GLU A C 1
ATOM 726 O O . GLU A 1 98 ? 2.395 1.055 5.596 1.00 97.94 98 GLU A O 1
ATOM 731 N N . ILE A 1 99 ? 3.560 0.018 7.226 1.00 98.62 99 ILE A N 1
ATOM 732 C CA . ILE A 1 99 ? 2.461 -0.820 7.707 1.00 98.62 99 ILE A CA 1
ATOM 733 C C . ILE A 1 99 ? 2.059 -0.489 9.144 1.00 98.62 99 ILE A C 1
ATOM 735 O O . ILE A 1 99 ? 2.882 -0.041 9.948 1.00 98.62 99 ILE A O 1
ATOM 739 N N . TYR A 1 100 ? 0.792 -0.742 9.473 1.00 98.44 100 TYR A N 1
ATOM 740 C CA . TYR A 1 100 ? 0.178 -0.347 10.750 1.00 98.44 100 TYR A CA 1
ATOM 741 C C . TYR A 1 100 ? -0.436 -1.511 11.540 1.00 98.44 100 TYR A C 1
ATOM 743 O O . TYR A 1 100 ? -1.335 -1.322 12.360 1.00 98.44 100 TYR A O 1
ATOM 751 N N . TRP A 1 101 ? 0.074 -2.717 11.318 1.00 98.31 101 TRP A N 1
ATOM 752 C CA . TRP A 1 101 ? -0.186 -3.888 12.151 1.00 98.31 101 TRP A CA 1
ATOM 753 C C . TRP A 1 101 ? 1.144 -4.484 12.623 1.00 98.31 101 TRP A C 1
ATOM 755 O O . TRP A 1 101 ? 2.211 -4.182 12.073 1.00 98.31 101 TRP A O 1
ATOM 765 N N . ARG A 1 102 ? 1.112 -5.331 13.652 1.00 96.88 102 ARG A N 1
ATOM 766 C CA . ARG A 1 102 ? 2.313 -5.977 14.186 1.00 96.88 102 ARG A CA 1
ATOM 767 C C . ARG A 1 102 ? 2.731 -7.150 13.301 1.00 96.88 102 ARG A C 1
ATOM 769 O O . ARG A 1 102 ? 2.453 -8.310 13.607 1.00 96.88 102 ARG A O 1
ATOM 776 N N . SER A 1 103 ? 3.451 -6.848 12.224 1.00 97.88 103 SER A N 1
ATOM 777 C CA . SER A 1 103 ? 3.963 -7.884 11.329 1.00 97.88 103 SER A CA 1
ATOM 778 C C . SER A 1 103 ? 5.168 -8.623 11.901 1.00 97.88 103 SER A C 1
ATOM 780 O O . SER A 1 103 ? 6.125 -8.009 12.379 1.00 97.88 103 SER A O 1
ATOM 782 N N . ARG A 1 104 ? 5.148 -9.958 11.804 1.00 95.25 104 ARG A N 1
ATOM 783 C CA . ARG A 1 104 ? 6.317 -10.801 12.111 1.00 95.25 104 ARG A CA 1
ATOM 784 C C . ARG A 1 104 ? 7.154 -11.077 10.869 1.00 95.25 104 ARG A C 1
ATOM 786 O O . ARG A 1 104 ? 8.363 -11.251 10.997 1.00 95.25 104 ARG A O 1
ATOM 793 N N . ARG A 1 105 ? 6.523 -11.135 9.691 1.00 97.38 105 ARG A N 1
ATOM 794 C CA . ARG A 1 105 ? 7.202 -11.349 8.404 1.00 97.38 105 ARG A CA 1
ATOM 795 C C . ARG A 1 105 ? 7.886 -10.078 7.893 1.00 97.38 105 ARG A C 1
ATOM 797 O O . ARG A 1 105 ? 8.931 -10.188 7.263 1.00 97.38 105 ARG A O 1
ATOM 804 N N . PHE A 1 106 ? 7.323 -8.905 8.194 1.00 98.19 106 PHE A N 1
ATOM 805 C CA . PHE A 1 106 ? 7.772 -7.606 7.678 1.00 98.19 106 PHE A CA 1
ATOM 806 C C . PHE A 1 106 ? 8.002 -6.548 8.779 1.00 98.19 106 PHE A C 1
ATOM 808 O O . PHE A 1 106 ? 7.497 -5.426 8.666 1.00 98.19 106 PHE A O 1
ATOM 815 N N . PRO A 1 107 ? 8.753 -6.845 9.861 1.00 97.94 107 PRO A N 1
ATOM 816 C CA . PRO A 1 107 ? 8.979 -5.886 10.948 1.00 97.94 107 PRO A CA 1
ATOM 817 C C . PRO A 1 107 ? 9.660 -4.586 10.484 1.00 97.94 107 PRO A C 1
ATOM 819 O O . PRO A 1 107 ? 9.428 -3.525 11.057 1.00 97.94 107 PRO A O 1
ATOM 822 N N . GLN A 1 108 ? 10.465 -4.644 9.421 1.00 97.88 108 GLN A N 1
ATOM 823 C CA . GLN A 1 108 ? 11.154 -3.501 8.815 1.00 97.88 108 GLN A CA 1
ATOM 824 C C . GLN A 1 108 ? 10.219 -2.487 8.141 1.00 97.88 108 GLN A C 1
ATOM 826 O O . GLN A 1 108 ? 10.642 -1.364 7.857 1.00 97.88 108 GLN A O 1
ATOM 831 N N . ALA A 1 109 ? 8.986 -2.895 7.828 1.00 98.31 109 ALA A N 1
ATOM 832 C CA . ALA A 1 109 ? 7.992 -2.054 7.172 1.00 98.31 109 ALA A CA 1
ATOM 833 C C . ALA A 1 109 ? 7.099 -1.332 8.189 1.00 98.31 109 ALA A C 1
ATOM 835 O O . ALA A 1 109 ? 6.341 -0.444 7.803 1.00 98.31 109 ALA A O 1
ATOM 836 N N . ILE A 1 110 ? 7.154 -1.699 9.476 1.00 98.44 110 ILE A N 1
ATOM 837 C CA . ILE A 1 110 ? 6.285 -1.109 10.498 1.00 98.44 110 ILE A CA 1
ATOM 838 C C . ILE A 1 110 ? 6.537 0.397 10.579 1.00 98.44 110 ILE A C 1
ATOM 840 O O . ILE A 1 110 ? 7.677 0.858 10.687 1.00 98.44 110 ILE A O 1
ATOM 844 N N . ALA A 1 111 ? 5.453 1.169 10.506 1.00 97.50 111 ALA A N 1
ATOM 845 C CA . ALA A 1 111 ? 5.506 2.618 10.530 1.00 97.50 111 ALA A CA 1
ATOM 846 C C . ALA A 1 111 ? 6.187 3.124 11.809 1.00 97.50 111 ALA A C 1
ATOM 848 O O . ALA A 1 111 ? 5.899 2.670 12.919 1.00 97.50 111 ALA A O 1
ATOM 849 N N . LYS A 1 112 ? 7.054 4.133 11.666 1.00 95.31 112 LYS A N 1
ATOM 850 C CA . LYS A 1 112 ? 7.804 4.687 12.797 1.00 95.31 112 LYS A CA 1
ATOM 851 C C . LYS A 1 112 ? 6.875 5.161 13.920 1.00 95.31 112 LYS A C 1
ATOM 853 O O . LYS A 1 112 ? 5.960 5.973 13.727 1.00 95.31 112 LYS A O 1
ATOM 858 N N . GLY A 1 113 ? 7.162 4.705 15.131 1.00 95.56 113 GLY A N 1
ATOM 859 C CA . GLY A 1 113 ? 6.377 4.983 16.327 1.00 95.56 113 GLY A CA 1
ATOM 860 C C . GLY A 1 113 ? 5.085 4.167 16.436 1.00 95.56 113 GLY A C 1
ATOM 861 O O . GLY A 1 113 ? 4.235 4.569 17.227 1.00 95.56 113 GLY A O 1
ATOM 862 N N . TYR A 1 114 ? 4.893 3.122 15.629 1.00 96.81 114 TYR A N 1
ATOM 863 C CA . TYR A 1 114 ? 3.825 2.119 15.770 1.00 96.81 114 TYR A CA 1
ATOM 864 C C . TYR A 1 114 ? 4.379 0.731 16.141 1.00 96.81 114 TYR A C 1
ATOM 866 O O . TYR A 1 114 ? 3.631 -0.234 16.234 1.00 96.81 114 TYR A O 1
ATOM 874 N N . GLU A 1 115 ? 5.676 0.610 16.424 1.00 95.69 115 GLU A N 1
ATOM 875 C CA . GLU A 1 115 ? 6.353 -0.665 16.697 1.00 95.69 115 GLU A CA 1
ATOM 876 C C . GLU A 1 115 ? 5.746 -1.407 17.901 1.00 95.69 115 GLU A C 1
ATOM 878 O O . GLU A 1 115 ? 5.720 -2.637 17.943 1.00 95.69 115 GLU A O 1
ATOM 883 N N . SER A 1 116 ? 5.219 -0.662 18.877 1.00 95.38 116 SER A N 1
ATOM 884 C CA . SER A 1 116 ? 4.558 -1.204 20.066 1.00 95.38 116 SER A CA 1
ATOM 885 C C . SER A 1 116 ? 3.029 -1.235 19.979 1.00 95.38 116 SER A C 1
ATOM 887 O O . SER A 1 116 ? 2.404 -1.795 20.883 1.00 95.38 116 SER A O 1
ATOM 889 N N . PHE A 1 117 ? 2.413 -0.707 18.916 1.00 97.25 117 PHE A N 1
ATOM 890 C CA . PHE A 1 117 ? 0.960 -0.544 18.823 1.00 97.25 117 PHE A CA 1
ATOM 891 C C . PHE A 1 117 ? 0.387 -1.086 17.510 1.00 97.25 117 PHE A C 1
ATOM 893 O O . PHE A 1 117 ? 0.671 -0.572 16.431 1.00 97.25 117 PHE A O 1
ATOM 900 N N . ASP A 1 118 ? -0.463 -2.106 17.623 1.00 98.00 118 ASP A N 1
ATOM 901 C CA . ASP A 1 118 ? -1.143 -2.727 16.488 1.00 98.00 118 ASP A CA 1
ATOM 902 C C . ASP A 1 118 ? -2.482 -2.025 16.214 1.00 98.00 118 ASP A C 1
ATOM 904 O O . ASP A 1 118 ? -3.473 -2.236 16.916 1.00 98.00 118 ASP A O 1
ATOM 908 N N . VAL A 1 119 ? -2.519 -1.157 15.204 1.00 98.12 119 VAL A N 1
ATOM 909 C CA . VAL A 1 119 ? -3.731 -0.386 14.895 1.00 98.12 119 VAL A CA 1
ATOM 910 C C . VAL A 1 119 ? -4.832 -1.306 14.384 1.00 98.12 119 VAL A C 1
ATOM 912 O O . VAL A 1 119 ? -5.985 -1.136 14.774 1.00 98.12 119 VAL A O 1
ATOM 915 N N . LEU A 1 120 ? -4.490 -2.285 13.543 1.00 98.38 120 LEU A N 1
ATOM 916 C CA . LEU A 1 120 ? -5.465 -3.172 12.916 1.00 98.38 120 LEU A CA 1
ATOM 917 C C . LEU A 1 120 ? -6.156 -4.078 13.941 1.00 98.38 120 LEU A C 1
ATOM 919 O O . LEU A 1 120 ? -7.383 -4.200 13.909 1.00 98.38 120 LEU A O 1
ATOM 923 N N . GLU A 1 121 ? -5.407 -4.662 14.880 1.00 98.06 121 GLU A N 1
ATOM 924 C CA . GLU A 1 121 ? -5.967 -5.494 15.955 1.00 98.06 121 GLU A CA 1
ATOM 925 C C . GLU A 1 121 ? -6.934 -4.688 16.827 1.00 98.06 121 GLU A C 1
ATOM 927 O O . GLU A 1 121 ? -8.082 -5.091 17.046 1.00 98.06 121 GLU A O 1
ATOM 932 N N . HIS A 1 122 ? -6.477 -3.530 17.320 1.00 98.44 122 HIS A N 1
ATOM 933 C CA . HIS A 1 122 ? -7.287 -2.689 18.192 1.00 98.44 122 HIS A CA 1
ATOM 934 C C . HIS A 1 122 ? -8.527 -2.168 17.461 1.00 98.44 122 HIS A C 1
ATOM 936 O O . HIS A 1 122 ? -9.625 -2.255 18.006 1.00 98.44 122 HIS A O 1
ATOM 942 N N . LEU A 1 123 ? -8.383 -1.673 16.230 1.00 98.62 123 LEU A N 1
ATOM 943 C CA . LEU A 1 123 ? -9.501 -1.143 15.455 1.00 98.62 123 LEU A CA 1
ATOM 944 C C . LEU A 1 123 ? -10.557 -2.208 15.176 1.00 98.62 123 LEU A C 1
ATOM 946 O O . LEU A 1 123 ? -11.731 -1.959 15.428 1.00 98.62 123 LEU A O 1
ATOM 950 N N . THR A 1 124 ? -10.143 -3.384 14.696 1.00 98.50 124 THR A N 1
ATOM 951 C CA . THR A 1 124 ? -11.063 -4.480 14.359 1.00 98.50 124 THR A CA 1
ATOM 952 C C . THR A 1 124 ? -11.897 -4.872 15.573 1.00 98.50 124 THR A C 1
ATOM 954 O O . THR A 1 124 ? -13.124 -4.899 15.501 1.00 98.50 124 THR A O 1
ATOM 957 N N . ARG A 1 125 ? -11.250 -5.073 16.729 1.00 98.44 125 ARG A N 1
ATOM 958 C CA . ARG A 1 125 ? -11.942 -5.439 17.971 1.00 98.44 125 ARG A CA 1
ATOM 959 C C . ARG A 1 125 ? -12.953 -4.378 18.414 1.00 98.44 125 ARG A C 1
ATOM 961 O O . ARG A 1 125 ? -14.097 -4.719 18.712 1.00 98.44 125 ARG A O 1
ATOM 968 N N . GLU A 1 126 ? -12.545 -3.109 18.486 1.00 98.44 126 GLU A N 1
ATOM 969 C CA . GLU A 1 126 ? -13.429 -2.041 18.973 1.00 98.44 126 GLU A CA 1
ATOM 970 C C . GLU A 1 126 ? -14.577 -1.752 17.987 1.00 98.44 126 GLU A C 1
ATOM 972 O O . GLU A 1 126 ? -15.715 -1.548 18.411 1.00 98.44 126 GLU A O 1
ATOM 977 N N . ALA A 1 127 ? -14.310 -1.771 16.676 1.00 98.50 127 ALA A N 1
ATOM 978 C CA . ALA A 1 127 ? -15.316 -1.550 15.635 1.00 98.50 127 ALA A CA 1
ATOM 979 C C . ALA A 1 127 ? -16.372 -2.664 15.620 1.00 98.50 127 ALA A C 1
ATOM 981 O O . ALA A 1 127 ? -17.575 -2.380 15.642 1.00 98.50 127 ALA A O 1
ATOM 982 N N . HIS A 1 128 ? -15.941 -3.926 15.686 1.00 98.69 128 HIS A N 1
ATOM 983 C CA . HIS A 1 128 ? -16.843 -5.079 15.738 1.00 98.69 128 HIS A CA 1
ATOM 984 C C . HIS A 1 128 ? -17.753 -5.052 16.965 1.00 98.69 128 HIS A C 1
ATOM 986 O O . HIS A 1 128 ? -18.945 -5.337 16.845 1.00 98.69 128 HIS A O 1
ATOM 992 N N . ALA A 1 129 ? -17.245 -4.617 18.123 1.00 98.38 129 ALA A N 1
ATOM 993 C CA . ALA A 1 129 ? -18.056 -4.438 19.330 1.00 98.38 129 ALA A CA 1
ATOM 994 C C . ALA A 1 129 ? -19.196 -3.410 19.154 1.00 98.38 129 ALA A C 1
ATOM 996 O O . ALA A 1 129 ? -20.176 -3.441 19.897 1.00 98.38 129 ALA A O 1
ATOM 997 N N . GLN A 1 130 ? -19.097 -2.517 18.162 1.00 98.12 130 GLN A N 1
ATOM 998 C CA . GLN A 1 130 ? -20.120 -1.525 17.806 1.00 98.12 130 GLN A CA 1
ATOM 999 C C . GLN A 1 130 ? -20.930 -1.901 16.550 1.00 98.12 130 GLN A C 1
ATOM 1001 O O . GLN A 1 130 ? -21.779 -1.116 16.100 1.00 98.12 130 GLN A O 1
ATOM 1006 N N . GLY A 1 131 ? -20.695 -3.095 15.994 1.00 97.69 131 GLY A N 1
ATOM 1007 C CA . GLY A 1 131 ? -21.310 -3.569 14.754 1.00 97.69 131 GLY A CA 1
ATOM 1008 C C . GLY A 1 131 ? -20.837 -2.814 13.509 1.00 97.69 131 GLY A C 1
ATOM 1009 O O . GLY A 1 131 ? -21.626 -2.649 12.582 1.00 97.69 131 GLY A O 1
ATOM 1010 N N . ILE A 1 132 ? -19.599 -2.310 13.517 1.00 98.62 132 ILE A N 1
ATOM 1011 C CA . ILE A 1 132 ? -18.962 -1.607 12.397 1.00 98.62 132 ILE A CA 1
ATOM 1012 C C . ILE A 1 132 ? -17.957 -2.556 11.741 1.00 98.62 132 ILE A C 1
ATOM 1014 O O . ILE A 1 132 ? -17.131 -3.143 12.436 1.00 98.62 132 ILE A O 1
ATOM 1018 N N . ARG A 1 133 ? -18.025 -2.692 10.417 1.00 98.62 133 ARG A N 1
ATOM 1019 C CA . ARG A 1 133 ? -17.102 -3.498 9.608 1.00 98.62 133 ARG A CA 1
ATOM 1020 C C . ARG A 1 133 ? -15.743 -2.815 9.467 1.00 98.62 133 ARG A C 1
ATOM 1022 O O . ARG A 1 133 ? -15.670 -1.585 9.445 1.00 98.62 133 ARG A O 1
ATOM 1029 N N . VAL A 1 134 ? -14.681 -3.599 9.309 1.00 98.81 134 VAL A N 1
ATOM 1030 C CA . VAL A 1 134 ? -13.321 -3.104 9.056 1.00 98.81 134 VAL A CA 1
ATOM 1031 C C . VAL A 1 134 ? -12.745 -3.745 7.801 1.00 98.81 134 VAL A C 1
ATOM 1033 O O . VAL A 1 134 ? -12.453 -4.939 7.774 1.00 98.81 134 VAL A O 1
ATOM 1036 N N . ASP A 1 135 ? -12.524 -2.920 6.784 1.00 98.69 135 ASP A N 1
ATOM 1037 C CA . ASP A 1 135 ? -11.856 -3.298 5.545 1.00 98.69 135 ASP A CA 1
ATOM 1038 C C . ASP A 1 135 ? -10.385 -2.857 5.621 1.00 98.69 135 ASP A C 1
ATOM 1040 O O . ASP A 1 135 ? -10.083 -1.674 5.818 1.00 98.69 135 ASP A O 1
ATOM 1044 N N . ALA A 1 136 ? -9.452 -3.800 5.479 1.00 98.75 136 ALA A N 1
ATOM 1045 C CA . ALA A 1 136 ? -8.022 -3.505 5.472 1.00 98.75 136 ALA A CA 1
ATOM 1046 C C . ALA A 1 136 ? -7.606 -2.974 4.097 1.00 98.75 136 ALA A C 1
ATOM 1048 O O . ALA A 1 136 ? -7.592 -3.716 3.118 1.00 98.75 136 ALA A O 1
ATOM 1049 N N . TRP A 1 137 ? -7.260 -1.691 4.026 1.00 98.81 137 TRP A N 1
ATOM 1050 C CA . TRP A 1 137 ? -6.846 -1.013 2.802 1.00 98.81 137 TRP A CA 1
ATOM 1051 C C . TRP A 1 137 ? -5.331 -1.030 2.619 1.00 98.81 137 TRP A C 1
ATOM 1053 O O . TRP A 1 137 ? -4.581 -0.519 3.458 1.00 98.81 137 TRP A O 1
ATOM 1063 N N . LEU A 1 138 ? -4.890 -1.596 1.494 1.00 98.69 138 LEU A N 1
ATOM 1064 C CA . LEU A 1 138 ? -3.494 -1.644 1.083 1.00 98.69 138 LEU A CA 1
ATOM 1065 C C . LEU A 1 138 ? -3.280 -0.834 -0.196 1.00 98.69 138 LEU A C 1
ATOM 1067 O O . LEU A 1 138 ? -4.015 -0.979 -1.170 1.00 98.69 138 LEU A O 1
ATOM 1071 N N . VAL A 1 139 ? -2.240 0.001 -0.192 1.00 97.88 139 VAL A N 1
ATOM 1072 C CA . VAL A 1 139 ? -1.657 0.537 -1.424 1.00 97.88 139 VAL A CA 1
ATOM 1073 C C . VAL A 1 139 ? -0.714 -0.522 -1.987 1.00 97.88 139 VAL A C 1
ATOM 1075 O O . VAL A 1 139 ? 0.359 -0.770 -1.429 1.00 97.88 139 VAL A O 1
ATOM 1078 N N . ASP A 1 140 ? -1.130 -1.166 -3.073 1.00 97.56 140 ASP A N 1
ATOM 1079 C CA . ASP A 1 140 ? -0.553 -2.438 -3.498 1.00 97.56 140 ASP A CA 1
ATOM 1080 C C . ASP A 1 140 ? 0.849 -2.280 -4.081 1.00 97.56 140 ASP A C 1
ATOM 1082 O O . ASP A 1 140 ? 1.762 -2.941 -3.611 1.00 97.56 140 ASP A O 1
ATOM 1086 N N . PHE A 1 141 ? 1.053 -1.411 -5.076 1.00 97.12 141 PHE A N 1
ATOM 1087 C CA . PHE A 1 141 ? 2.304 -1.391 -5.855 1.00 97.12 141 PHE A CA 1
ATOM 1088 C C . PHE A 1 141 ? 3.167 -0.142 -5.678 1.00 97.12 141 PHE A C 1
ATOM 1090 O O . PHE A 1 141 ? 4.193 -0.030 -6.346 1.00 97.12 141 PHE A O 1
ATOM 1097 N N . ALA A 1 142 ? 2.794 0.790 -4.801 1.00 95.75 142 ALA A N 1
ATOM 1098 C CA . ALA A 1 142 ? 3.624 1.952 -4.495 1.00 95.75 142 ALA A CA 1
ATOM 1099 C C . ALA A 1 142 ? 4.439 1.734 -3.213 1.00 95.75 142 ALA A C 1
ATOM 1101 O O . ALA A 1 142 ? 3.948 1.192 -2.219 1.00 95.75 142 ALA A O 1
ATOM 1102 N N . GLU A 1 143 ? 5.690 2.178 -3.259 1.00 97.25 143 GLU A N 1
ATOM 1103 C CA . GLU A 1 143 ? 6.627 2.217 -2.143 1.00 97.25 143 GLU A CA 1
ATOM 1104 C C . GLU A 1 143 ? 7.329 3.578 -2.132 1.00 97.25 143 GLU A C 1
ATOM 1106 O O . GLU A 1 143 ? 7.428 4.259 -3.155 1.00 97.25 143 GLU A O 1
ATOM 1111 N N . GLY A 1 144 ? 7.863 3.993 -0.987 1.00 96.38 144 GLY A N 1
ATOM 1112 C CA . GLY A 1 144 ? 8.691 5.195 -0.929 1.00 96.38 144 GLY A CA 1
ATOM 1113 C C . GLY A 1 144 ? 10.062 4.940 -1.554 1.00 96.38 144 GLY A C 1
ATOM 1114 O O . GLY A 1 144 ? 10.546 3.807 -1.566 1.00 96.38 144 GLY A O 1
ATOM 1115 N N . VAL A 1 145 ? 10.769 5.997 -1.963 1.00 95.62 145 VAL A N 1
ATOM 1116 C C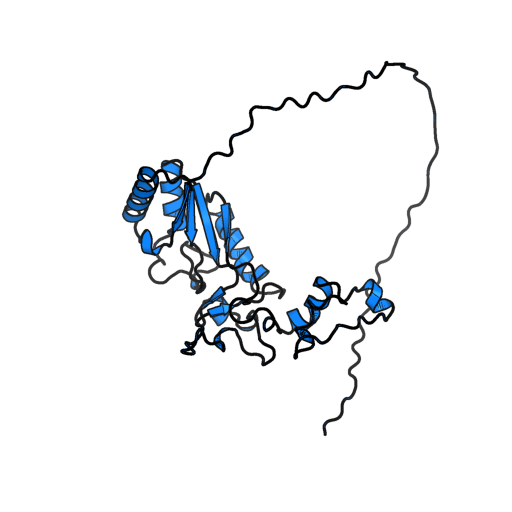A . VAL A 1 145 ? 12.202 5.894 -2.334 1.00 95.62 145 VAL A CA 1
ATOM 1117 C C . VAL A 1 145 ? 13.075 5.318 -1.214 1.00 95.62 145 VAL A C 1
ATOM 1119 O O . VAL A 1 145 ? 14.134 4.755 -1.469 1.00 95.62 145 VAL A O 1
ATOM 1122 N N . ASN A 1 146 ? 12.604 5.427 0.028 1.00 95.88 146 ASN A N 1
ATOM 1123 C CA . ASN A 1 146 ? 13.194 4.806 1.206 1.00 95.88 146 ASN A CA 1
ATOM 1124 C C . ASN A 1 146 ? 12.278 3.719 1.793 1.00 95.88 146 ASN A C 1
ATOM 1126 O O . ASN A 1 146 ? 12.404 3.433 2.974 1.00 95.88 146 ASN A O 1
ATOM 1130 N N . GLY A 1 147 ? 11.331 3.155 1.042 1.00 97.31 147 GLY A N 1
ATOM 1131 C CA . GLY A 1 147 ? 10.438 2.087 1.507 1.00 97.31 147 GLY A CA 1
ATOM 1132 C C . GLY A 1 147 ? 11.192 0.777 1.734 1.00 97.31 147 GLY A C 1
ATOM 1133 O O . GLY A 1 147 ? 12.212 0.522 1.091 1.00 97.31 147 GLY A O 1
ATOM 1134 N N . ALA A 1 148 ? 10.720 -0.056 2.663 1.00 98.12 148 ALA A N 1
ATOM 1135 C CA . ALA A 1 148 ? 11.408 -1.296 3.027 1.00 98.12 148 ALA A CA 1
ATOM 1136 C C . ALA A 1 148 ? 11.588 -2.237 1.828 1.00 98.12 148 ALA A C 1
ATOM 1138 O O . ALA A 1 148 ? 12.708 -2.672 1.567 1.00 98.12 148 ALA A O 1
ATOM 1139 N N . ALA A 1 149 ? 10.519 -2.454 1.056 1.00 98.19 149 ALA A N 1
ATOM 1140 C CA . ALA A 1 149 ? 10.560 -3.339 -0.099 1.00 98.19 149 ALA A CA 1
ATOM 1141 C C . ALA A 1 149 ? 11.562 -2.857 -1.154 1.00 98.19 149 ALA A C 1
ATOM 1143 O O . ALA A 1 149 ? 12.351 -3.647 -1.657 1.00 98.19 149 ALA A O 1
ATOM 1144 N N . TYR A 1 150 ? 11.577 -1.555 -1.463 1.00 98.06 150 TYR A N 1
ATOM 1145 C CA . TYR A 1 150 ? 12.494 -1.018 -2.471 1.00 98.06 150 TYR A CA 1
ATOM 1146 C C . TYR A 1 150 ? 13.958 -1.072 -2.029 1.00 98.06 150 TYR A C 1
ATOM 1148 O O . TYR A 1 150 ? 14.833 -1.368 -2.838 1.00 98.06 150 TYR A O 1
ATOM 1156 N N . ARG A 1 151 ? 14.242 -0.787 -0.752 1.00 97.94 151 ARG A N 1
ATOM 1157 C CA . ARG A 1 151 ? 15.614 -0.849 -0.227 1.00 97.94 151 ARG A CA 1
ATOM 1158 C C . ARG A 1 151 ? 16.173 -2.269 -0.252 1.00 97.94 151 ARG A C 1
ATOM 1160 O O . ARG A 1 151 ? 17.363 -2.437 -0.495 1.00 97.94 151 ARG A O 1
ATOM 1167 N N . GLU A 1 152 ? 15.337 -3.258 0.046 1.00 98.25 152 GLU A N 1
ATOM 1168 C CA . GLU A 1 152 ? 15.739 -4.667 0.098 1.00 98.25 152 GLU A CA 1
ATOM 1169 C C . GLU A 1 152 ? 15.762 -5.308 -1.293 1.00 98.25 152 GLU A C 1
ATOM 1171 O O . GLU A 1 152 ? 16.632 -6.132 -1.566 1.00 98.25 152 GLU A O 1
ATOM 1176 N N . HIS A 1 153 ? 14.850 -4.884 -2.172 1.00 97.94 153 HIS A N 1
ATOM 1177 C CA . HIS A 1 153 ? 14.624 -5.471 -3.489 1.00 97.94 153 HIS A CA 1
ATOM 1178 C C . HIS A 1 153 ? 14.431 -4.407 -4.586 1.00 97.94 153 HIS A C 1
ATOM 1180 O O . HIS A 1 153 ? 13.350 -4.295 -5.183 1.00 97.94 153 HIS A O 1
ATOM 1186 N N . PRO A 1 154 ? 15.461 -3.598 -4.895 1.00 97.38 154 PRO A N 1
ATOM 1187 C CA . PRO A 1 154 ? 15.360 -2.564 -5.924 1.00 97.38 154 PRO A CA 1
ATOM 1188 C C . PRO A 1 154 ? 15.066 -3.132 -7.322 1.00 97.38 154 PRO A C 1
ATOM 1190 O O . PRO A 1 154 ? 14.469 -2.452 -8.158 1.00 97.38 154 PRO A O 1
ATOM 1193 N N . GLU A 1 155 ? 15.419 -4.393 -7.582 1.00 97.12 155 GLU A N 1
ATOM 1194 C CA . GLU A 1 155 ? 15.158 -5.103 -8.838 1.00 97.12 155 GLU A CA 1
ATOM 1195 C C . GLU A 1 155 ? 13.665 -5.339 -9.123 1.00 97.12 155 GLU A C 1
ATOM 1197 O O . GLU A 1 155 ? 13.281 -5.671 -10.255 1.00 97.12 155 GLU A O 1
ATOM 1202 N N . TRP A 1 156 ? 12.806 -5.175 -8.116 1.00 97.81 156 TRP A N 1
ATOM 1203 C CA . TRP A 1 156 ? 11.359 -5.262 -8.281 1.00 97.81 156 TRP A CA 1
ATOM 1204 C C . TRP A 1 156 ? 10.734 -3.988 -8.840 1.00 97.81 156 TRP A C 1
ATOM 1206 O O . TRP A 1 156 ? 9.584 -4.046 -9.276 1.00 97.81 156 TRP A O 1
ATOM 1216 N N . ALA A 1 157 ? 11.454 -2.867 -8.871 1.00 96.62 157 ALA A N 1
ATOM 1217 C CA . ALA A 1 157 ? 10.916 -1.602 -9.349 1.00 96.62 157 ALA A CA 1
ATOM 1218 C C . ALA A 1 157 ? 10.478 -1.658 -10.823 1.00 96.62 157 ALA A C 1
ATOM 1220 O O . ALA A 1 157 ? 11.043 -2.365 -11.665 1.00 96.62 157 ALA A O 1
ATOM 1221 N N . GLN A 1 158 ? 9.457 -0.870 -11.144 1.00 94.25 158 GLN A N 1
ATOM 1222 C CA . GLN A 1 158 ? 9.133 -0.517 -12.516 1.00 94.25 158 GLN A CA 1
ATOM 1223 C C . GLN A 1 158 ? 10.231 0.382 -13.070 1.00 94.25 158 GLN A C 1
ATOM 1225 O O . GLN A 1 158 ? 10.684 1.304 -12.392 1.00 94.25 158 GLN A O 1
ATOM 1230 N N . LEU A 1 159 ? 10.619 0.130 -14.318 1.00 93.50 159 LEU A N 1
ATOM 1231 C CA . LEU A 1 159 ? 11.626 0.916 -15.024 1.00 93.50 159 LEU A CA 1
ATOM 1232 C C . LEU A 1 159 ? 11.003 1.613 -16.232 1.00 93.50 159 LEU A C 1
ATOM 1234 O O . LEU A 1 159 ? 10.113 1.045 -16.870 1.00 93.50 159 LEU A O 1
ATOM 1238 N N . ASN A 1 160 ? 11.476 2.812 -16.552 1.00 90.06 160 ASN A N 1
ATOM 1239 C CA . ASN A 1 160 ? 11.249 3.436 -17.849 1.00 90.06 160 ASN A CA 1
ATOM 1240 C C . ASN A 1 160 ? 12.233 2.872 -18.881 1.00 90.06 160 ASN A C 1
ATOM 1242 O O . ASN A 1 160 ? 13.111 2.070 -18.553 1.00 90.06 160 ASN A O 1
ATOM 1246 N N . ALA A 1 161 ? 12.092 3.283 -20.142 1.00 85.81 161 ALA A N 1
ATOM 1247 C CA . ALA A 1 161 ? 12.949 2.788 -21.221 1.00 85.81 161 ALA A CA 1
ATOM 1248 C C . ALA A 1 161 ? 14.435 3.166 -21.059 1.00 85.81 161 ALA A C 1
ATOM 1250 O O . ALA A 1 161 ? 15.293 2.509 -21.640 1.00 85.81 161 ALA A O 1
ATOM 1251 N N . ASP A 1 162 ? 14.738 4.186 -20.253 1.00 88.19 162 ASP A N 1
ATOM 1252 C CA . ASP A 1 162 ? 16.103 4.623 -19.946 1.00 88.19 162 ASP A CA 1
ATOM 1253 C C . ASP A 1 162 ? 16.682 3.889 -18.716 1.00 88.19 162 ASP A C 1
ATOM 1255 O O . ASP A 1 162 ? 17.818 4.134 -18.309 1.00 88.19 162 ASP A O 1
ATOM 1259 N N . GLY A 1 163 ? 15.913 2.968 -18.120 1.00 91.38 163 GLY A N 1
ATOM 1260 C CA . GLY A 1 163 ? 16.294 2.185 -16.944 1.00 91.38 163 GLY A CA 1
ATOM 1261 C C . GLY A 1 163 ? 16.097 2.903 -15.604 1.00 91.38 163 GLY A C 1
ATOM 1262 O O . GLY A 1 163 ? 16.492 2.367 -14.571 1.00 91.38 163 GLY A O 1
ATOM 1263 N N . GLY A 1 164 ? 15.493 4.093 -15.596 1.00 92.75 164 GLY A N 1
ATOM 1264 C CA . GLY A 1 164 ? 15.149 4.841 -14.385 1.00 92.75 164 GLY A CA 1
ATOM 1265 C C . GLY A 1 164 ? 13.854 4.347 -13.739 1.00 92.75 164 GLY A C 1
ATOM 1266 O O . GLY A 1 164 ? 12.937 3.897 -14.423 1.00 92.75 164 GLY A O 1
ATOM 1267 N N . THR A 1 165 ? 13.750 4.439 -12.413 1.00 94.12 165 THR A N 1
ATOM 1268 C CA . THR A 1 165 ? 12.493 4.165 -11.693 1.00 94.12 165 THR A CA 1
ATOM 1269 C C . THR A 1 165 ? 11.549 5.363 -11.768 1.00 94.12 165 THR A C 1
ATOM 1271 O O . THR A 1 165 ? 11.927 6.425 -12.252 1.00 94.12 165 THR A O 1
ATOM 1274 N N . THR A 1 166 ? 10.322 5.251 -11.256 1.00 92.06 166 THR A N 1
ATOM 1275 C CA . THR A 1 166 ? 9.410 6.410 -11.170 1.00 92.06 166 THR A CA 1
ATOM 1276 C C . THR A 1 166 ? 9.960 7.550 -10.307 1.00 92.06 166 THR A C 1
ATOM 1278 O O . THR A 1 166 ? 9.508 8.678 -10.444 1.00 92.06 166 THR A O 1
ATOM 1281 N N . ALA A 1 167 ? 10.973 7.310 -9.470 1.00 91.25 167 ALA A N 1
ATOM 1282 C CA . ALA A 1 167 ? 11.625 8.365 -8.693 1.00 91.25 167 ALA A CA 1
ATOM 1283 C C . ALA A 1 167 ? 12.444 9.351 -9.548 1.00 91.25 167 ALA A C 1
ATOM 1285 O O . ALA A 1 167 ? 12.872 10.392 -9.052 1.00 91.25 167 ALA A O 1
ATOM 1286 N N . THR A 1 168 ? 12.678 9.043 -10.830 1.00 90.50 168 THR A N 1
ATOM 1287 C CA . THR A 1 168 ? 13.272 9.998 -11.777 1.00 90.50 168 THR A CA 1
ATOM 1288 C C . THR A 1 168 ? 12.247 10.982 -12.344 1.00 90.50 168 THR A C 1
ATOM 1290 O O . THR A 1 168 ? 12.632 11.931 -13.027 1.00 90.50 168 THR A O 1
ATOM 1293 N N . GLU A 1 169 ? 10.956 10.765 -12.081 1.00 89.38 169 GLU A N 1
ATOM 1294 C CA . GLU A 1 169 ? 9.870 11.611 -12.568 1.00 89.38 169 GLU A CA 1
ATOM 1295 C C . GLU A 1 169 ? 9.706 12.882 -11.734 1.00 89.38 169 GLU A C 1
ATOM 1297 O O . GLU A 1 169 ? 10.145 12.985 -10.582 1.00 89.38 169 GLU A O 1
ATOM 1302 N N . THR A 1 170 ? 9.036 13.875 -12.323 1.00 88.75 170 THR A N 1
ATOM 1303 C CA . THR A 1 170 ? 8.719 15.128 -11.633 1.00 88.75 170 THR A CA 1
ATOM 1304 C C . THR A 1 170 ? 7.255 15.521 -11.787 1.00 88.75 170 THR A C 1
ATOM 1306 O O . THR A 1 170 ? 6.680 15.398 -12.863 1.00 88.75 170 THR A O 1
ATOM 1309 N N . LEU A 1 171 ? 6.655 16.044 -10.718 1.00 84.12 171 LEU A N 1
ATOM 1310 C CA . LEU A 1 171 ? 5.256 16.444 -10.658 1.00 84.12 171 LEU A CA 1
ATOM 1311 C C . LEU A 1 171 ? 5.050 17.940 -10.909 1.00 84.12 171 LEU A C 1
ATOM 1313 O O . LEU A 1 171 ? 5.662 18.810 -10.271 1.00 84.12 171 LEU A O 1
ATOM 1317 N N . GLY A 1 172 ? 4.066 18.218 -11.767 1.00 80.12 172 GLY A N 1
ATOM 1318 C CA . GLY A 1 172 ? 3.527 19.545 -12.037 1.00 80.12 172 GLY A CA 1
ATOM 1319 C C . GLY A 1 172 ? 4.514 20.505 -12.704 1.00 80.12 172 GLY A C 1
ATOM 1320 O O . GLY A 1 172 ? 5.684 20.209 -12.931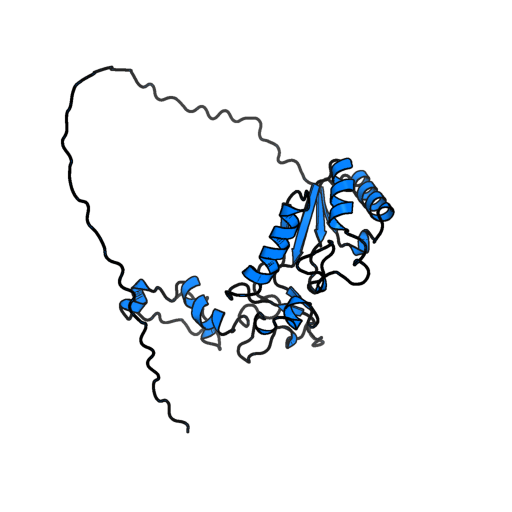 1.00 80.12 172 GLY A O 1
ATOM 1321 N N . VAL A 1 173 ? 4.043 21.724 -12.970 1.00 80.50 173 VAL A N 1
ATOM 1322 C CA . VAL A 1 173 ? 4.826 22.763 -13.672 1.00 80.50 173 VAL A CA 1
ATOM 1323 C C . VAL A 1 173 ? 6.122 23.120 -12.929 1.00 80.50 173 VAL A C 1
ATOM 1325 O O . VAL A 1 173 ? 7.111 23.515 -13.536 1.00 80.50 173 VAL A O 1
ATOM 1328 N N . LYS A 1 174 ? 6.139 22.950 -11.601 1.00 84.44 174 LYS A N 1
ATOM 1329 C CA . LYS A 1 174 ? 7.298 23.248 -10.748 1.00 84.44 174 LYS A CA 1
ATOM 1330 C C . LYS A 1 174 ? 8.337 22.120 -10.690 1.00 84.44 174 LYS A C 1
ATOM 1332 O O . LYS A 1 174 ? 9.287 22.261 -9.926 1.00 84.44 174 LYS A O 1
ATOM 1337 N N . ARG A 1 175 ? 8.161 21.029 -11.448 1.00 86.69 175 ARG A N 1
ATOM 1338 C CA . ARG A 1 175 ? 9.085 19.881 -11.516 1.00 86.69 175 ARG A CA 1
ATOM 1339 C C . ARG A 1 175 ? 9.510 19.364 -10.136 1.00 86.69 175 ARG A C 1
ATOM 1341 O O . ARG A 1 175 ? 10.693 19.160 -9.875 1.00 86.69 175 ARG A O 1
ATOM 1348 N N . ARG A 1 176 ? 8.546 19.185 -9.230 1.00 87.88 176 ARG A N 1
ATOM 1349 C CA . ARG A 1 176 ? 8.835 18.619 -7.902 1.00 87.88 176 ARG A CA 1
ATOM 1350 C C . ARG A 1 176 ? 9.238 17.150 -8.052 1.00 87.88 176 ARG A C 1
ATOM 1352 O O . ARG A 1 176 ? 8.587 16.485 -8.847 1.00 87.88 176 ARG A O 1
ATOM 1359 N N . PRO A 1 177 ? 10.234 16.633 -7.319 1.00 89.94 177 PRO A N 1
ATOM 1360 C CA . PRO A 1 177 ? 10.558 15.208 -7.358 1.00 89.94 177 PRO A CA 1
ATOM 1361 C C . PRO A 1 177 ? 9.340 14.334 -7.038 1.00 89.94 177 PRO A C 1
ATOM 1363 O O . PRO A 1 177 ? 8.500 14.714 -6.217 1.00 89.94 177 PRO A O 1
ATOM 1366 N N . TYR A 1 178 ? 9.229 13.192 -7.711 1.00 90.88 178 TYR A N 1
ATOM 1367 C CA . TYR A 1 178 ? 8.260 12.163 -7.359 1.00 90.88 178 TYR A CA 1
ATOM 1368 C C . TYR A 1 178 ? 8.877 11.203 -6.336 1.00 90.88 178 TYR A C 1
ATOM 1370 O O . TYR A 1 178 ? 9.780 10.437 -6.656 1.00 90.88 178 TYR A O 1
ATOM 1378 N N . ASP A 1 179 ? 8.391 11.234 -5.096 1.00 91.44 179 ASP A N 1
ATOM 1379 C CA . ASP A 1 179 ? 9.040 10.553 -3.961 1.00 91.44 179 ASP A CA 1
ATOM 1380 C C . ASP A 1 179 ? 8.663 9.064 -3.807 1.00 91.44 179 ASP A C 1
ATOM 1382 O O . ASP A 1 179 ? 8.945 8.440 -2.776 1.00 91.44 179 ASP A O 1
ATOM 1386 N N . TYR A 1 180 ? 8.051 8.473 -4.836 1.00 94.25 1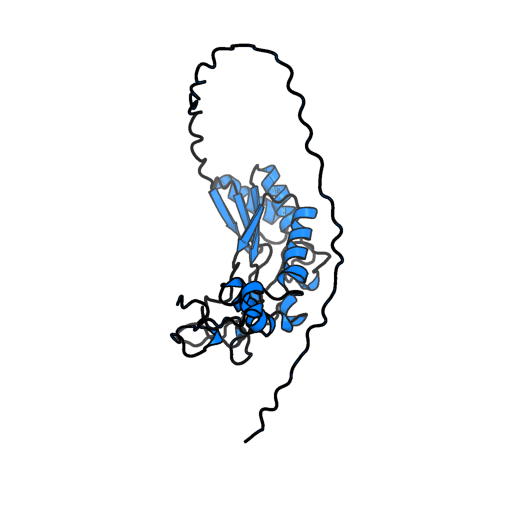80 TYR A N 1
ATOM 1387 C CA . TYR A 1 180 ? 7.590 7.088 -4.822 1.00 94.25 180 TYR A CA 1
ATOM 1388 C C . TYR A 1 180 ? 8.221 6.257 -5.936 1.00 94.25 180 TYR A C 1
ATOM 1390 O O . TYR A 1 180 ? 8.378 6.690 -7.083 1.00 94.25 180 TYR A O 1
ATOM 1398 N N . VAL A 1 181 ? 8.531 5.013 -5.592 1.00 95.31 181 VAL A N 1
ATOM 1399 C CA . VAL A 1 181 ? 8.941 3.966 -6.518 1.00 95.31 181 VAL A CA 1
ATOM 1400 C C . VAL A 1 181 ? 7.796 2.982 -6.672 1.00 95.31 181 VAL A C 1
ATOM 1402 O O . VAL A 1 181 ? 7.338 2.374 -5.707 1.00 95.31 181 VAL A O 1
ATOM 1405 N N . TRP A 1 182 ? 7.343 2.809 -7.905 1.00 96.00 182 TRP A N 1
ATOM 1406 C CA . TRP A 1 182 ? 6.362 1.789 -8.233 1.00 96.00 182 TRP A CA 1
ATOM 1407 C C . TRP A 1 182 ? 7.023 0.432 -8.433 1.00 96.00 182 TRP A C 1
ATOM 1409 O O . TRP A 1 182 ? 8.038 0.327 -9.118 1.00 96.00 182 TRP A O 1
ATOM 1419 N N . MET A 1 183 ? 6.420 -0.615 -7.885 1.00 97.06 183 MET A N 1
ATOM 1420 C CA . MET A 1 183 ? 6.862 -2.002 -8.000 1.00 97.06 183 MET A CA 1
ATOM 1421 C C . MET A 1 183 ? 6.197 -2.681 -9.190 1.00 97.06 183 MET A C 1
ATOM 1423 O O . MET A 1 183 ? 5.047 -2.407 -9.532 1.00 97.06 183 MET A O 1
ATOM 1427 N N . CYS A 1 184 ? 6.936 -3.546 -9.877 1.00 95.19 184 CYS A N 1
ATOM 1428 C CA . CYS A 1 184 ? 6.469 -4.248 -11.061 1.00 95.19 184 CYS A CA 1
ATOM 1429 C C . CYS A 1 184 ? 5.406 -5.297 -10.682 1.00 95.19 184 CYS A C 1
ATOM 1431 O O . CYS A 1 184 ? 5.753 -6.292 -10.040 1.00 95.19 184 CYS A O 1
ATOM 1433 N N . PRO A 1 185 ? 4.143 -5.163 -11.139 1.00 93.81 185 PRO A N 1
ATOM 1434 C CA . PRO A 1 185 ? 3.084 -6.115 -10.802 1.00 93.81 185 PRO A CA 1
ATOM 1435 C C . PRO A 1 185 ? 3.270 -7.486 -11.464 1.00 93.81 185 PRO A C 1
ATOM 1437 O O . PRO A 1 185 ? 2.702 -8.483 -11.015 1.00 93.81 185 PRO A O 1
ATOM 1440 N N . ALA A 1 186 ? 4.052 -7.552 -12.549 1.00 92.25 186 ALA A N 1
ATOM 1441 C CA . ALA A 1 186 ? 4.177 -8.738 -13.394 1.00 92.25 186 ALA A CA 1
ATOM 1442 C C . ALA A 1 186 ? 5.391 -9.621 -13.076 1.00 92.25 186 ALA A C 1
ATOM 1444 O O . ALA A 1 186 ? 5.317 -10.824 -13.320 1.00 92.25 186 ALA A O 1
ATOM 1445 N N . ARG A 1 187 ? 6.498 -9.057 -12.561 1.00 93.62 187 ARG A N 1
ATOM 1446 C CA . ARG A 1 187 ? 7.748 -9.804 -12.328 1.00 93.62 187 ARG A CA 1
ATOM 1447 C C . ARG A 1 187 ? 7.492 -10.993 -11.398 1.00 93.62 187 ARG A C 1
ATOM 1449 O O . ARG A 1 187 ? 6.930 -10.807 -10.321 1.00 93.62 187 ARG A O 1
ATOM 1456 N N . ARG A 1 188 ? 7.928 -12.191 -11.801 1.00 94.00 188 ARG A N 1
ATOM 1457 C CA . ARG A 1 188 ? 7.914 -13.410 -10.976 1.00 94.00 188 ARG A CA 1
ATOM 1458 C C . ARG A 1 188 ? 9.262 -14.147 -11.073 1.00 94.00 188 ARG A C 1
ATOM 1460 O O . ARG A 1 188 ? 9.732 -14.348 -12.194 1.00 94.00 188 ARG A O 1
ATOM 1467 N N . PRO A 1 189 ? 9.857 -14.591 -9.951 1.00 96.12 189 PRO A N 1
ATOM 1468 C CA . PRO A 1 189 ? 9.541 -14.146 -8.591 1.00 96.12 189 PRO A CA 1
ATOM 1469 C C . PRO A 1 189 ? 9.757 -12.631 -8.432 1.00 96.12 189 PRO A C 1
ATOM 1471 O O . PRO A 1 189 ? 10.631 -12.060 -9.088 1.00 96.12 189 PRO A O 1
ATOM 1474 N N . GLY A 1 190 ? 8.942 -11.969 -7.616 1.00 97.69 190 GLY A N 1
ATOM 1475 C CA . GLY A 1 190 ? 8.975 -10.520 -7.452 1.00 97.69 190 GLY A CA 1
ATOM 1476 C C . GLY A 1 190 ? 8.104 -9.993 -6.312 1.00 97.69 190 GLY A C 1
ATOM 1477 O O . GLY A 1 190 ? 7.628 -10.737 -5.458 1.00 97.69 190 GLY A O 1
ATOM 1478 N N . TYR A 1 191 ? 7.866 -8.679 -6.326 1.00 98.31 191 TYR A N 1
ATOM 1479 C CA . TYR A 1 191 ? 7.124 -7.978 -5.274 1.00 98.31 191 TYR A CA 1
ATOM 1480 C C . TYR A 1 191 ? 5.748 -8.593 -4.984 1.00 98.31 191 TYR A C 1
ATOM 1482 O O . TYR A 1 191 ? 5.363 -8.750 -3.828 1.00 98.31 191 TYR A O 1
ATOM 1490 N N . THR A 1 192 ? 4.991 -8.983 -6.014 1.00 97.75 192 THR A N 1
ATOM 1491 C CA . THR A 1 192 ? 3.642 -9.526 -5.801 1.00 97.75 192 THR A CA 1
ATOM 1492 C C . THR A 1 192 ? 3.654 -10.825 -4.996 1.00 97.75 192 THR A C 1
ATOM 1494 O O . THR A 1 192 ? 2.909 -10.935 -4.028 1.00 97.75 192 THR A O 1
ATOM 1497 N N . ASP A 1 193 ? 4.464 -11.812 -5.387 1.00 97.62 193 ASP A N 1
ATOM 1498 C CA . ASP A 1 193 ? 4.479 -13.144 -4.770 1.00 97.62 193 ASP A CA 1
ATOM 1499 C C . ASP A 1 193 ? 5.352 -13.228 -3.516 1.00 97.62 193 ASP A C 1
ATOM 1501 O O . ASP A 1 193 ? 5.104 -14.085 -2.671 1.00 97.62 193 ASP A O 1
ATOM 1505 N N . GLN A 1 194 ? 6.334 -12.337 -3.364 1.00 98.31 194 GLN A N 1
ATOM 1506 C CA . GLN A 1 194 ? 7.269 -12.374 -2.234 1.00 98.31 194 GLN A CA 1
ATOM 1507 C C . GLN A 1 194 ? 7.020 -11.303 -1.167 1.00 98.31 194 GLN A C 1
ATOM 1509 O O . GLN A 1 194 ? 7.537 -11.439 -0.059 1.00 98.31 194 GLN A O 1
ATOM 1514 N N . TRP A 1 195 ? 6.206 -10.282 -1.452 1.00 98.38 195 TRP A N 1
ATOM 1515 C CA . TRP A 1 195 ? 5.938 -9.185 -0.517 1.00 98.38 195 TRP A CA 1
ATOM 1516 C C . TRP A 1 195 ? 4.443 -8.952 -0.294 1.00 98.38 195 TRP A C 1
ATOM 1518 O O . TRP A 1 195 ? 3.945 -9.143 0.813 1.00 98.38 195 TRP A O 1
ATOM 1528 N N . LEU A 1 196 ? 3.700 -8.607 -1.349 1.00 98.38 196 LEU A N 1
ATOM 1529 C CA . LEU A 1 196 ? 2.296 -8.207 -1.224 1.00 98.38 196 LEU A CA 1
ATOM 1530 C C . LEU A 1 196 ? 1.379 -9.366 -0.808 1.00 98.38 196 LEU A C 1
ATOM 1532 O O . LEU A 1 196 ? 0.637 -9.240 0.165 1.00 98.38 196 LEU A O 1
ATOM 1536 N N . LEU A 1 197 ? 1.437 -10.505 -1.509 1.00 98.44 197 LEU A N 1
ATOM 1537 C CA . LEU A 1 197 ? 0.631 -11.681 -1.159 1.00 98.44 197 LEU A CA 1
ATOM 1538 C C . LEU A 1 197 ? 0.965 -12.198 0.251 1.00 98.44 197 LEU A C 1
ATOM 1540 O O . LEU A 1 197 ? 0.039 -12.363 1.040 1.00 98.44 197 LEU A O 1
ATOM 1544 N N . PRO A 1 198 ? 2.245 -12.347 0.638 1.00 98.62 198 PRO A N 1
ATOM 1545 C CA . PRO A 1 198 ? 2.642 -12.596 2.021 1.00 98.62 198 PRO A CA 1
ATOM 1546 C C . PRO A 1 198 ? 2.069 -11.655 3.089 1.00 98.62 198 PRO A C 1
ATOM 1548 O O . PRO A 1 198 ? 1.732 -12.121 4.182 1.00 98.62 198 PRO A O 1
ATOM 1551 N N . MET A 1 199 ? 1.974 -10.350 2.812 1.00 98.62 199 MET A N 1
ATOM 1552 C CA . MET A 1 199 ? 1.344 -9.387 3.723 1.00 98.62 199 MET A CA 1
ATOM 1553 C C . MET A 1 199 ? -0.158 -9.644 3.842 1.00 98.62 199 MET A C 1
ATOM 1555 O O . MET A 1 199 ? -0.681 -9.714 4.952 1.00 98.62 199 MET A O 1
ATOM 1559 N N . ILE A 1 200 ? -0.841 -9.842 2.711 1.00 98.56 200 ILE A N 1
ATOM 1560 C CA . ILE A 1 200 ? -2.277 -10.148 2.684 1.00 98.56 200 ILE A CA 1
ATOM 1561 C C . ILE A 1 200 ? -2.557 -11.452 3.437 1.00 98.56 200 ILE A C 1
ATOM 1563 O O . ILE A 1 200 ? -3.450 -11.480 4.277 1.00 98.56 200 ILE A O 1
ATOM 1567 N N . GLU A 1 201 ? -1.768 -12.503 3.198 1.00 98.62 201 GLU A N 1
ATOM 1568 C CA . GLU A 1 201 ? -1.839 -13.777 3.922 1.00 98.62 201 GLU A CA 1
ATOM 1569 C C . GLU A 1 201 ? -1.711 -13.581 5.435 1.00 98.62 201 GLU A C 1
ATOM 1571 O O . GLU A 1 201 ? -2.481 -14.163 6.198 1.00 98.62 201 GLU A O 1
ATOM 1576 N N . GLU A 1 202 ? -0.753 -12.762 5.882 1.00 98.38 202 GLU A N 1
ATOM 1577 C CA . GLU A 1 202 ? -0.567 -12.478 7.305 1.00 98.38 202 GLU A CA 1
ATOM 1578 C C . GLU A 1 202 ? -1.776 -11.735 7.892 1.00 98.38 202 GLU A C 1
ATOM 1580 O O . GLU A 1 202 ? -2.211 -12.075 8.992 1.00 98.38 202 GLU A O 1
ATOM 1585 N N . ILE A 1 203 ? -2.361 -10.784 7.159 1.00 98.62 203 ILE A N 1
ATOM 1586 C CA . ILE A 1 203 ? -3.560 -10.059 7.596 1.00 98.62 203 ILE A CA 1
ATOM 1587 C C . ILE A 1 203 ? -4.749 -11.018 7.729 1.00 98.62 203 ILE A C 1
ATOM 1589 O O . ILE A 1 203 ? -5.323 -11.145 8.809 1.00 98.62 203 ILE A O 1
ATOM 1593 N N . VAL A 1 204 ? -5.101 -11.737 6.660 1.00 98.19 204 VAL A N 1
ATOM 1594 C CA . VAL A 1 204 ? -6.309 -12.583 6.649 1.00 98.19 204 VAL A CA 1
ATOM 1595 C C . VAL A 1 204 ? -6.202 -13.796 7.574 1.00 98.19 204 VAL A C 1
ATOM 1597 O O . VAL A 1 204 ? -7.222 -14.350 7.972 1.00 98.19 204 VAL A O 1
ATOM 1600 N N . SER A 1 205 ? -4.983 -14.214 7.930 1.00 98.19 205 SER A N 1
ATOM 1601 C CA . SER A 1 205 ? -4.767 -15.335 8.855 1.00 98.19 205 SER A CA 1
ATOM 1602 C C . SER A 1 205 ? -4.811 -14.925 10.327 1.00 98.19 205 SER A C 1
ATOM 1604 O O . SER A 1 205 ? -5.077 -15.775 11.174 1.00 98.19 205 SER A O 1
ATOM 1606 N N . ASN A 1 206 ? -4.514 -13.660 10.648 1.00 98.12 206 ASN A N 1
ATOM 1607 C CA . ASN A 1 206 ? -4.315 -13.218 12.034 1.00 98.12 206 ASN A CA 1
ATOM 1608 C C . ASN A 1 206 ? -5.333 -12.174 12.513 1.00 98.12 206 ASN A C 1
ATOM 1610 O O . ASN A 1 206 ? -5.452 -11.968 13.720 1.00 98.12 206 ASN A O 1
ATOM 1614 N N . TYR A 1 207 ? -6.070 -11.528 11.607 1.00 98.31 207 TYR A N 1
ATOM 1615 C CA . TYR A 1 207 ? -6.994 -10.445 11.934 1.00 98.31 207 TYR A CA 1
ATOM 1616 C C . TYR A 1 207 ? -8.390 -10.750 11.395 1.00 98.31 207 TYR A C 1
ATOM 1618 O O . TYR A 1 207 ? -8.553 -11.201 10.264 1.00 98.31 207 TYR A O 1
ATOM 1626 N N . ALA A 1 208 ? -9.414 -10.451 12.194 1.00 97.62 208 ALA A N 1
ATOM 1627 C CA . ALA A 1 208 ? -10.815 -10.627 11.819 1.00 97.62 208 ALA A CA 1
ATOM 1628 C C . ALA A 1 208 ? -11.317 -9.483 10.915 1.00 97.62 208 ALA A C 1
ATOM 1630 O O . ALA A 1 208 ? -12.342 -8.877 11.194 1.00 97.62 208 ALA A O 1
ATOM 1631 N N . VAL A 1 209 ? -10.580 -9.137 9.862 1.00 98.62 209 VAL A N 1
ATOM 1632 C CA . VAL A 1 209 ? -11.009 -8.104 8.908 1.00 98.62 209 VAL A CA 1
ATOM 1633 C C . VAL A 1 209 ? -12.197 -8.592 8.081 1.00 98.62 209 VAL A C 1
ATOM 1635 O O . VAL A 1 209 ? -12.305 -9.775 7.756 1.00 98.62 209 VAL A O 1
ATOM 1638 N N . ASP A 1 210 ? -13.088 -7.678 7.717 1.00 98.69 210 ASP A N 1
ATOM 1639 C CA . ASP A 1 210 ? -14.279 -7.983 6.927 1.00 98.69 210 ASP A CA 1
ATOM 1640 C C . ASP A 1 210 ? -13.985 -8.073 5.424 1.00 98.69 210 ASP A C 1
ATOM 1642 O O . ASP A 1 210 ? -14.724 -8.741 4.690 1.00 98.69 210 ASP A O 1
ATOM 1646 N N . SER A 1 211 ? -12.931 -7.396 4.955 1.00 98.19 211 SER A N 1
ATOM 1647 C CA . SER A 1 211 ? -12.415 -7.521 3.591 1.00 98.19 211 SER A CA 1
ATOM 1648 C C . SER A 1 211 ? -10.997 -6.952 3.436 1.00 98.19 211 SER A C 1
ATOM 1650 O O . SER A 1 211 ? -10.462 -6.290 4.330 1.00 98.19 211 SER A O 1
ATOM 1652 N N . ILE A 1 212 ? -10.402 -7.214 2.270 1.00 98.56 212 ILE A N 1
ATOM 1653 C CA . ILE A 1 212 ? -9.207 -6.532 1.774 1.00 98.56 212 ILE A CA 1
ATOM 1654 C C . ILE A 1 212 ? -9.646 -5.509 0.726 1.00 98.56 212 ILE A C 1
ATOM 1656 O O . ILE A 1 212 ? -10.307 -5.857 -0.254 1.00 98.56 212 ILE A O 1
ATOM 1660 N N . HIS A 1 213 ? -9.255 -4.255 0.925 1.00 98.50 213 HIS A N 1
ATOM 1661 C CA . HIS A 1 213 ? -9.496 -3.159 0.000 1.00 98.50 213 HIS A CA 1
ATOM 1662 C C . HIS A 1 213 ? -8.205 -2.847 -0.761 1.00 98.50 213 HIS A C 1
ATOM 1664 O O . HIS A 1 213 ? -7.247 -2.309 -0.204 1.00 98.50 213 HIS A O 1
ATOM 1670 N N . HIS A 1 214 ? -8.179 -3.200 -2.040 1.00 97.88 214 HIS A N 1
ATOM 1671 C CA . HIS A 1 214 ? -7.020 -2.986 -2.895 1.00 97.88 214 HIS A CA 1
ATOM 1672 C C . 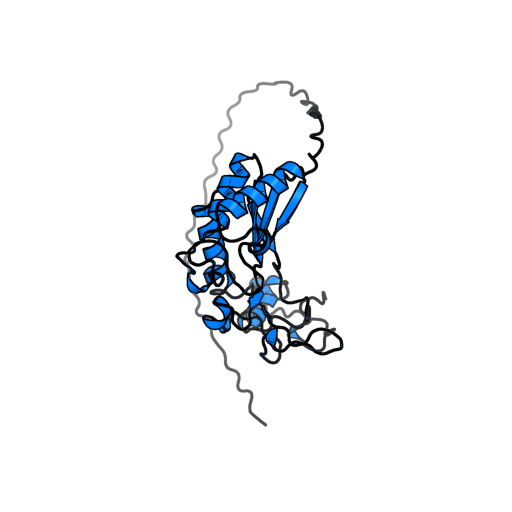HIS A 1 214 ? -7.030 -1.591 -3.511 1.00 97.88 214 HIS A C 1
ATOM 1674 O O . HIS A 1 214 ? -8.020 -1.184 -4.120 1.00 97.88 214 HIS A O 1
ATOM 1680 N N . ASP A 1 215 ? -5.905 -0.894 -3.420 1.00 95.88 215 ASP A N 1
ATOM 1681 C CA . ASP A 1 215 ? -5.709 0.411 -4.036 1.00 95.88 215 ASP A CA 1
ATOM 1682 C C . ASP A 1 215 ? -4.385 0.454 -4.804 1.00 95.88 215 ASP A C 1
ATOM 1684 O O . ASP A 1 215 ? -3.451 -0.299 -4.527 1.00 95.88 215 ASP A O 1
ATOM 1688 N N . TYR A 1 216 ? -4.304 1.326 -5.809 1.00 93.19 216 TYR A N 1
ATOM 1689 C CA . TYR A 1 216 ? -3.158 1.428 -6.718 1.00 93.19 216 TYR A CA 1
ATOM 1690 C C . TYR A 1 216 ? -2.786 0.081 -7.387 1.00 93.19 216 TYR A C 1
ATOM 1692 O O . TYR A 1 216 ? -1.613 -0.192 -7.645 1.00 93.19 216 TYR A O 1
ATOM 1700 N N . VAL A 1 217 ? -3.786 -0.739 -7.748 1.00 91.44 217 VAL A N 1
ATOM 1701 C CA . VAL A 1 217 ? -3.637 -2.030 -8.465 1.00 91.44 217 VAL A CA 1
ATOM 1702 C C . VAL A 1 217 ? -3.325 -1.826 -9.953 1.00 91.44 217 VAL A C 1
ATOM 1704 O O . VAL A 1 217 ? -4.105 -2.167 -10.844 1.00 91.44 217 VAL A O 1
ATOM 1707 N N . ARG A 1 218 ? -2.204 -1.175 -10.246 1.00 85.62 218 ARG A N 1
ATOM 1708 C CA . ARG A 1 218 ? -1.867 -0.721 -11.599 1.00 85.62 218 ARG A CA 1
ATOM 1709 C C . ARG A 1 218 ? -0.369 -0.519 -11.774 1.00 85.62 218 ARG A C 1
ATOM 1711 O O . ARG A 1 218 ? 0.408 -0.570 -10.826 1.00 85.62 218 ARG A O 1
ATOM 1718 N N . TYR A 1 219 ? 0.032 -0.277 -13.017 1.00 86.50 219 TYR A N 1
ATOM 1719 C CA . TYR A 1 219 ? 1.331 0.324 -13.307 1.00 86.50 219 TYR A CA 1
ATOM 1720 C C . TYR A 1 219 ? 1.334 1.799 -12.876 1.00 86.50 219 TYR A C 1
ATOM 1722 O O . TYR A 1 219 ? 0.262 2.381 -12.686 1.00 86.50 219 TYR A O 1
ATOM 1730 N N . GLY A 1 220 ? 2.516 2.413 -12.747 1.00 79.75 220 GLY A N 1
ATOM 1731 C CA . GLY A 1 220 ? 2.697 3.824 -12.374 1.00 79.75 220 GLY A CA 1
ATOM 1732 C C . GLY A 1 220 ? 2.208 4.829 -13.428 1.00 79.75 220 GLY A C 1
ATOM 1733 O O . GLY A 1 220 ? 2.852 5.839 -13.676 1.00 79.75 220 GLY A O 1
ATOM 1734 N N . GLY A 1 221 ? 1.074 4.564 -14.075 1.00 62.91 221 GLY A N 1
ATOM 1735 C CA . GLY A 1 221 ? 0.557 5.324 -15.205 1.00 62.91 221 GLY A CA 1
ATOM 1736 C C . GLY A 1 221 ? 0.082 6.741 -14.882 1.00 62.91 221 GLY A C 1
ATOM 1737 O O . GLY A 1 221 ? -0.153 7.499 -15.813 1.00 62.91 221 GLY A O 1
ATOM 1738 N N . ASP A 1 222 ? -0.002 7.127 -13.603 1.00 59.44 222 ASP A N 1
ATOM 1739 C CA . ASP A 1 222 ? -0.309 8.515 -13.211 1.00 59.44 222 ASP A CA 1
ATOM 1740 C C . ASP A 1 222 ? 0.839 9.479 -13.538 1.00 59.44 222 ASP A C 1
ATOM 1742 O O . ASP A 1 222 ? 0.604 10.675 -13.695 1.00 59.44 222 ASP A O 1
ATOM 1746 N N . VAL A 1 223 ? 2.078 8.975 -13.622 1.00 56.62 223 VAL A N 1
ATOM 1747 C CA . VAL A 1 223 ? 3.238 9.777 -14.039 1.00 56.62 223 VAL A CA 1
ATOM 1748 C C . VAL A 1 223 ? 3.497 9.657 -15.539 1.00 56.62 223 VAL A C 1
ATOM 1750 O O . VAL A 1 223 ? 3.865 10.654 -16.152 1.00 56.62 223 VAL A O 1
ATOM 1753 N N . ALA A 1 224 ? 3.246 8.482 -16.138 1.00 62.44 224 ALA A N 1
ATOM 1754 C CA . ALA A 1 224 ? 3.325 8.265 -17.584 1.00 62.44 224 ALA A CA 1
ATOM 1755 C C . ALA A 1 224 ? 2.735 6.890 -18.007 1.00 62.44 224 ALA A C 1
ATOM 1757 O O . ALA A 1 224 ? 3.393 5.858 -17.828 1.00 62.44 224 ALA A O 1
ATOM 1758 N N . PRO A 1 225 ? 1.512 6.834 -18.573 1.00 59.72 225 PRO A N 1
ATOM 1759 C CA . PRO A 1 225 ? 0.748 5.591 -18.782 1.00 59.72 225 PRO A CA 1
ATOM 1760 C C . PRO A 1 225 ? 1.352 4.609 -19.796 1.00 59.72 225 PRO A C 1
ATOM 1762 O O . PRO A 1 225 ? 1.010 3.429 -19.782 1.00 59.72 225 PRO A O 1
ATOM 1765 N N . ASP A 1 226 ? 2.260 5.070 -20.649 1.00 70.31 226 ASP A N 1
ATOM 1766 C CA . ASP A 1 226 ? 2.940 4.303 -21.698 1.00 70.31 226 ASP A CA 1
ATOM 1767 C C . ASP A 1 226 ? 4.467 4.245 -21.509 1.00 70.31 226 ASP A C 1
ATOM 1769 O O . ASP A 1 226 ? 5.184 3.703 -22.352 1.00 70.31 226 ASP A O 1
ATOM 1773 N N . SER A 1 227 ? 4.975 4.785 -20.398 1.00 78.81 227 SER A N 1
ATOM 1774 C CA . SER A 1 227 ? 6.417 4.913 -20.149 1.00 78.81 227 SER A CA 1
ATOM 1775 C C . SER A 1 227 ? 6.937 3.999 -19.040 1.00 78.81 227 SER A C 1
ATOM 1777 O O . SER A 1 227 ? 8.142 3.955 -18.811 1.00 78.81 227 SER A O 1
ATOM 1779 N N . TYR A 1 228 ? 6.059 3.189 -18.441 1.00 86.94 228 TYR A N 1
ATOM 1780 C CA . TYR A 1 228 ? 6.392 2.097 -17.527 1.00 86.94 228 TYR A CA 1
ATOM 1781 C C . TYR A 1 228 ? 5.486 0.884 -17.821 1.00 86.94 228 TYR A C 1
ATOM 1783 O O . TYR A 1 228 ? 4.349 1.041 -18.244 1.00 86.94 228 TYR A O 1
ATOM 1791 N N . CYS A 1 229 ? 5.902 -0.365 -17.630 1.00 89.94 229 CYS A N 1
ATOM 1792 C CA . CYS A 1 229 ? 7.173 -0.846 -17.097 1.00 89.94 229 CYS A CA 1
ATOM 1793 C C . CYS A 1 229 ? 8.001 -1.546 -18.190 1.00 89.94 229 CYS A C 1
ATOM 1795 O O . CYS A 1 229 ? 7.542 -2.514 -18.792 1.00 89.94 229 CYS A O 1
ATOM 1797 N N . PHE A 1 230 ? 9.247 -1.110 -18.368 1.00 89.88 230 PHE A N 1
ATOM 1798 C CA . PHE A 1 230 ? 10.229 -1.606 -19.338 1.00 89.88 230 PHE A CA 1
ATOM 1799 C C . PHE A 1 230 ? 11.315 -2.467 -18.670 1.00 89.88 230 PHE A C 1
ATOM 1801 O O . PHE A 1 230 ? 12.426 -2.585 -19.182 1.00 89.88 230 PHE A O 1
ATOM 1808 N N . CYS A 1 231 ? 11.030 -3.082 -17.515 1.00 92.12 231 CYS A N 1
ATOM 1809 C CA . CYS A 1 231 ? 11.965 -4.052 -16.945 1.00 92.12 231 CYS A CA 1
ATOM 1810 C C . CYS A 1 231 ? 12.088 -5.292 -17.847 1.00 92.12 231 CYS A C 1
ATOM 1812 O O . CYS A 1 231 ? 11.181 -5.612 -18.619 1.00 92.12 231 CYS A O 1
ATOM 1814 N N . ASP A 1 232 ? 13.200 -6.016 -17.718 1.00 92.56 232 ASP A N 1
ATOM 1815 C CA . ASP A 1 232 ? 13.507 -7.229 -18.489 1.00 92.56 232 ASP A CA 1
ATOM 1816 C C . ASP A 1 232 ? 12.346 -8.238 -18.514 1.00 92.56 232 ASP A C 1
ATOM 1818 O O . ASP A 1 232 ? 11.991 -8.766 -19.571 1.00 92.56 232 ASP A O 1
ATOM 1822 N N . TYR A 1 233 ? 11.696 -8.454 -17.370 1.00 93.00 233 TYR A N 1
ATOM 1823 C CA . TYR A 1 233 ? 10.557 -9.353 -17.268 1.00 93.00 233 TYR A CA 1
ATOM 1824 C C . TYR A 1 233 ? 9.362 -8.851 -18.084 1.00 93.00 233 TYR A C 1
ATOM 1826 O O . TYR A 1 233 ? 8.768 -9.624 -18.836 1.00 93.00 233 TYR A O 1
ATOM 1834 N N . CYS A 1 234 ? 9.007 -7.572 -17.960 1.00 89.69 234 CYS A N 1
ATOM 1835 C CA . CYS A 1 234 ? 7.891 -6.987 -18.698 1.00 89.69 234 CYS A CA 1
ATOM 1836 C C . CYS A 1 234 ? 8.139 -7.021 -20.206 1.00 89.69 234 CYS A C 1
ATOM 1838 O O . CYS A 1 234 ? 7.271 -7.481 -20.945 1.00 89.69 234 CYS A O 1
ATOM 1840 N N . LEU A 1 235 ? 9.337 -6.644 -20.655 1.00 86.31 235 LEU A N 1
ATOM 1841 C CA . LEU A 1 235 ? 9.712 -6.695 -22.070 1.00 86.31 235 LEU A CA 1
ATOM 1842 C C . LEU A 1 235 ? 9.634 -8.118 -22.640 1.00 86.31 235 LEU A C 1
ATOM 1844 O O . LEU A 1 235 ? 9.184 -8.312 -23.768 1.00 86.31 235 LEU A O 1
ATOM 1848 N N . ALA A 1 236 ? 10.023 -9.123 -21.853 1.00 86.00 236 ALA A N 1
ATOM 1849 C CA . ALA A 1 236 ? 9.977 -10.517 -22.281 1.00 86.00 236 ALA A CA 1
ATOM 1850 C C . ALA A 1 236 ? 8.562 -11.128 -22.261 1.00 86.00 236 ALA A C 1
ATOM 1852 O O . ALA A 1 236 ? 8.273 -12.008 -23.075 1.00 86.00 236 ALA A O 1
ATOM 1853 N N . HIS A 1 237 ? 7.680 -10.695 -21.350 1.00 84.31 237 HIS A N 1
ATOM 1854 C CA . HIS A 1 237 ? 6.426 -11.408 -21.064 1.00 84.31 237 HIS A CA 1
ATOM 1855 C C . HIS A 1 237 ? 5.144 -10.631 -21.391 1.00 84.31 237 HIS A C 1
ATOM 1857 O O . HIS A 1 237 ? 4.149 -11.270 -21.730 1.00 84.31 237 HIS A O 1
ATOM 1863 N N . ILE A 1 238 ? 5.125 -9.293 -21.344 1.00 78.69 238 ILE A N 1
ATOM 1864 C CA . ILE A 1 238 ? 3.918 -8.504 -21.664 1.00 78.69 238 ILE A CA 1
ATOM 1865 C C . ILE A 1 238 ? 3.368 -8.817 -23.060 1.00 78.69 238 ILE A C 1
ATOM 1867 O O . ILE A 1 238 ? 2.159 -9.038 -23.143 1.00 78.69 238 ILE A O 1
ATOM 1871 N N . PRO A 1 239 ? 4.183 -8.951 -24.129 1.00 73.81 239 PRO A N 1
ATOM 1872 C CA . PRO A 1 239 ? 3.663 -9.284 -25.457 1.00 73.81 239 PRO A CA 1
ATOM 1873 C C . PRO A 1 239 ? 2.804 -10.557 -25.492 1.00 73.81 239 PRO A C 1
ATOM 1875 O O . PRO A 1 239 ? 1.876 -10.654 -26.291 1.00 73.81 239 PRO A O 1
ATOM 1878 N N . ARG A 1 240 ? 3.068 -11.526 -24.603 1.00 71.38 240 ARG A N 1
ATOM 1879 C CA . ARG A 1 240 ? 2.227 -12.721 -24.448 1.00 71.38 240 ARG A CA 1
ATOM 1880 C C . ARG A 1 240 ? 0.866 -12.393 -23.833 1.00 71.38 240 ARG A C 1
ATOM 1882 O O . ARG A 1 240 ? -0.140 -12.951 -24.261 1.00 71.38 240 ARG A O 1
ATOM 1889 N N . TYR A 1 241 ? 0.831 -11.529 -22.822 1.00 72.12 241 TYR A N 1
ATOM 1890 C CA . TYR A 1 241 ? -0.398 -11.178 -22.105 1.00 72.12 241 TYR A CA 1
ATOM 1891 C C . TYR A 1 241 ? -1.316 -10.262 -22.914 1.00 72.12 241 TYR A C 1
ATOM 1893 O O . TYR A 1 241 ? -2.531 -10.394 -22.818 1.00 72.12 241 TYR A O 1
ATOM 1901 N N . VAL A 1 242 ? -0.748 -9.401 -23.761 1.00 67.88 242 VAL A N 1
ATOM 1902 C CA . VAL A 1 242 ? -1.514 -8.533 -24.673 1.00 67.88 242 VAL A CA 1
ATOM 1903 C C . VAL A 1 242 ? -1.815 -9.197 -26.019 1.00 67.88 242 VAL A C 1
ATOM 1905 O O . VAL A 1 242 ? -2.142 -8.519 -26.983 1.00 67.88 242 VAL A O 1
ATOM 1908 N N . MET A 1 243 ? -1.691 -10.528 -26.107 1.00 64.94 243 MET A N 1
ATOM 1909 C CA . MET A 1 243 ? -2.040 -11.310 -27.303 1.00 64.94 243 MET A CA 1
ATOM 1910 C C . MET A 1 243 ? -1.235 -10.971 -28.574 1.00 64.94 243 MET A C 1
ATOM 1912 O O . MET A 1 243 ? -1.582 -11.415 -29.665 1.00 64.94 243 MET A O 1
ATOM 1916 N N . LEU A 1 244 ? -0.109 -10.265 -28.441 1.00 60.25 244 LEU A N 1
ATOM 1917 C CA . LEU A 1 244 ? 0.819 -9.983 -29.542 1.00 60.25 244 LEU A CA 1
ATOM 1918 C C . LEU A 1 244 ? 1.772 -11.154 -29.828 1.00 60.25 244 LEU A C 1
ATOM 1920 O O . LEU A 1 244 ? 2.448 -11.171 -30.858 1.00 60.25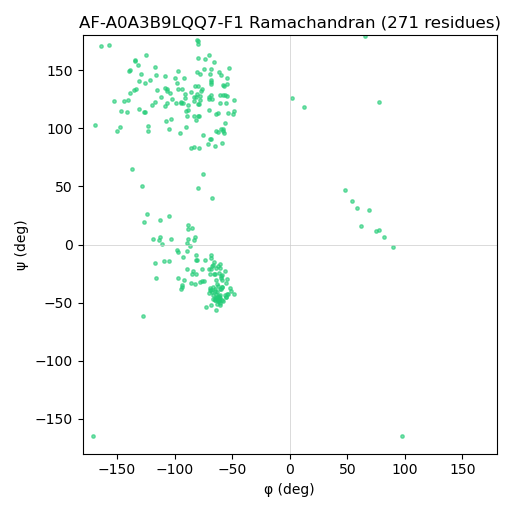 244 LEU A O 1
ATOM 1924 N N . ASN A 1 245 ? 1.851 -12.137 -28.926 1.00 61.38 245 ASN A N 1
ATOM 1925 C CA . ASN A 1 245 ? 2.670 -13.333 -29.095 1.00 61.38 245 ASN A CA 1
ATOM 1926 C C . ASN A 1 245 ? 2.024 -14.570 -28.446 1.00 61.38 245 ASN A C 1
ATOM 1928 O O . ASN A 1 245 ? 1.927 -14.667 -27.223 1.00 61.38 245 ASN A O 1
ATOM 1932 N N . TYR A 1 246 ? 1.645 -15.557 -29.261 1.00 63.38 246 TYR A N 1
ATOM 1933 C CA . TYR A 1 246 ? 1.177 -16.862 -28.789 1.00 63.38 246 TYR A CA 1
ATOM 1934 C C . TYR A 1 246 ? 2.237 -17.930 -29.030 1.00 63.38 246 TYR A C 1
ATOM 1936 O O . TYR A 1 246 ? 2.704 -18.086 -30.154 1.00 63.38 246 TYR A O 1
ATOM 1944 N N . GLU A 1 247 ? 2.544 -18.757 -28.026 1.00 64.56 247 GLU A N 1
ATOM 1945 C CA . GLU A 1 247 ? 3.506 -19.863 -28.177 1.00 64.56 247 GLU A CA 1
ATOM 1946 C C . GLU A 1 247 ? 3.143 -20.826 -29.322 1.00 64.56 247 GLU A C 1
ATOM 1948 O O . GLU A 1 247 ? 4.024 -21.373 -29.984 1.00 64.56 247 GLU A O 1
ATOM 1953 N N . THR A 1 248 ? 1.850 -21.023 -29.584 1.00 63.97 248 THR A N 1
ATOM 1954 C CA . THR A 1 248 ? 1.352 -21.863 -30.682 1.00 63.97 248 THR A CA 1
ATOM 1955 C C . THR A 1 248 ? 1.634 -21.256 -32.058 1.00 63.97 248 THR A C 1
ATOM 1957 O O . THR A 1 248 ? 1.999 -21.990 -32.974 1.00 63.97 248 THR A O 1
ATOM 1960 N N . ARG A 1 249 ? 1.535 -19.928 -32.196 1.00 61.25 249 ARG A N 1
ATOM 1961 C CA . ARG A 1 249 ? 1.791 -19.190 -33.446 1.00 61.25 249 ARG A CA 1
ATOM 1962 C C . ARG A 1 249 ? 3.262 -18.841 -33.649 1.00 61.25 249 ARG A C 1
ATOM 1964 O O . ARG A 1 249 ? 3.762 -18.916 -34.766 1.00 61.25 249 ARG A O 1
ATOM 1971 N N . ALA A 1 250 ? 3.995 -18.589 -32.568 1.00 59.94 250 ALA A N 1
ATOM 1972 C CA . ALA A 1 250 ? 5.445 -18.421 -32.591 1.00 59.94 250 ALA A CA 1
ATOM 1973 C C . ALA A 1 250 ? 6.144 -19.669 -33.157 1.00 59.94 250 ALA A C 1
ATOM 1975 O O . ALA A 1 250 ? 7.097 -19.552 -33.926 1.00 59.94 250 ALA A O 1
ATOM 1976 N N . ARG A 1 251 ? 5.628 -20.872 -32.854 1.00 59.09 251 ARG A N 1
ATOM 1977 C CA . ARG A 1 251 ? 6.090 -22.135 -33.464 1.00 59.09 251 ARG A CA 1
ATOM 1978 C C . ARG A 1 251 ? 5.806 -22.226 -34.967 1.00 59.09 251 ARG A C 1
ATOM 1980 O O . ARG A 1 251 ? 6.533 -22.930 -35.660 1.00 59.09 251 ARG A O 1
ATOM 1987 N N . ALA A 1 252 ? 4.795 -21.515 -35.460 1.00 62.16 252 ALA A N 1
ATOM 1988 C CA . ALA A 1 252 ? 4.475 -21.399 -36.882 1.00 62.16 252 ALA A CA 1
ATOM 1989 C C . ALA A 1 252 ? 5.248 -20.265 -37.590 1.00 62.16 252 ALA A C 1
ATOM 1991 O O . ALA A 1 252 ? 5.105 -20.092 -38.796 1.00 62.16 252 ALA A O 1
ATOM 1992 N N . GLY A 1 253 ? 6.083 -19.503 -36.868 1.00 64.50 253 GLY A N 1
ATOM 1993 C CA . GLY A 1 253 ? 6.872 -18.399 -37.427 1.00 64.50 253 GLY A CA 1
ATOM 1994 C C . GLY A 1 253 ? 6.071 -17.128 -37.730 1.00 64.50 253 GLY A C 1
ATOM 1995 O O . GLY A 1 253 ? 6.592 -16.228 -38.389 1.00 64.50 253 GLY A O 1
ATOM 1996 N N . GLU A 1 254 ? 4.828 -17.043 -37.255 1.00 65.81 254 GLU A N 1
ATOM 1997 C CA . GLU A 1 254 ? 3.941 -15.899 -37.466 1.00 65.81 254 GLU A CA 1
ATOM 1998 C C . GLU A 1 254 ? 4.476 -14.669 -36.708 1.00 65.81 254 GLU A C 1
ATOM 2000 O O . GLU A 1 254 ? 4.807 -14.749 -35.523 1.00 65.81 254 GLU A O 1
ATOM 2005 N N . ARG A 1 255 ? 4.607 -13.530 -37.400 1.00 65.06 255 ARG A N 1
ATOM 2006 C CA . ARG A 1 255 ? 5.025 -12.248 -36.813 1.00 65.06 255 ARG A CA 1
ATOM 2007 C C . ARG A 1 255 ? 3.893 -11.243 -36.970 1.00 65.06 255 ARG A C 1
ATOM 2009 O O . ARG A 1 255 ? 3.486 -10.967 -38.094 1.00 65.06 255 ARG A O 1
ATOM 2016 N N . HIS A 1 256 ? 3.429 -10.678 -35.862 1.00 65.75 256 HIS A N 1
ATOM 2017 C CA . HIS A 1 256 ? 2.453 -9.593 -35.883 1.00 65.75 256 HIS A CA 1
ATOM 2018 C C . HIS A 1 256 ? 3.158 -8.263 -36.170 1.00 65.75 256 HIS A C 1
ATOM 2020 O O . HIS A 1 256 ? 4.160 -7.933 -35.533 1.00 65.75 256 HIS A O 1
ATOM 2026 N N . SER A 1 257 ? 2.651 -7.507 -37.144 1.00 67.50 257 SER A N 1
ATOM 2027 C CA . SER A 1 257 ? 3.050 -6.115 -37.338 1.00 67.50 257 SER A CA 1
ATOM 2028 C C . SER A 1 257 ? 2.299 -5.251 -36.334 1.00 67.50 257 SER A C 1
ATOM 2030 O O . SER A 1 257 ? 1.072 -5.226 -36.351 1.00 67.50 257 SER A O 1
ATOM 2032 N N . VAL A 1 258 ? 3.030 -4.537 -35.487 1.00 67.62 258 VAL A N 1
ATOM 2033 C CA . VAL A 1 258 ? 2.457 -3.545 -34.575 1.00 67.62 258 VAL A CA 1
ATOM 2034 C C . VAL A 1 258 ? 2.521 -2.184 -35.260 1.00 67.62 258 VAL A C 1
ATOM 2036 O O . VAL A 1 258 ? 3.551 -1.836 -35.849 1.00 67.62 258 VAL A O 1
ATOM 2039 N N . LYS A 1 259 ? 1.429 -1.417 -35.216 1.00 71.38 259 LYS A N 1
ATOM 2040 C CA . LYS A 1 259 ? 1.418 -0.059 -35.758 1.00 71.38 259 LYS A CA 1
ATOM 2041 C C . LYS A 1 259 ? 2.284 0.832 -34.868 1.00 71.38 259 LYS A C 1
ATOM 2043 O O . LYS A 1 259 ? 2.088 0.910 -33.665 1.00 71.38 259 LYS A O 1
ATOM 2048 N N . HIS A 1 260 ? 3.261 1.512 -35.455 1.00 75.81 260 HIS A N 1
ATOM 2049 C CA . HIS A 1 260 ? 4.166 2.390 -34.710 1.00 75.81 260 HIS A CA 1
ATOM 2050 C C . HIS A 1 260 ? 3.500 3.763 -34.514 1.00 75.81 260 HIS A C 1
ATOM 2052 O O . HIS A 1 260 ? 3.650 4.657 -35.341 1.00 75.81 260 HIS A O 1
ATOM 2058 N N . ILE A 1 261 ? 2.659 3.877 -33.482 1.00 76.81 261 ILE A N 1
ATOM 2059 C CA . ILE A 1 261 ? 1.916 5.096 -33.104 1.00 76.81 261 ILE A CA 1
ATOM 2060 C C . ILE A 1 261 ? 2.693 5.910 -32.058 1.00 76.81 261 ILE A C 1
ATOM 2062 O O . ILE A 1 261 ? 2.682 7.136 -32.094 1.00 76.81 261 ILE A O 1
ATOM 2066 N N . GLN A 1 262 ? 3.374 5.224 -31.144 1.00 73.75 262 GLN A N 1
ATOM 2067 C CA . GLN A 1 262 ? 4.262 5.786 -30.135 1.00 73.75 262 GLN A CA 1
ATOM 2068 C C . GLN A 1 262 ? 5.710 5.726 -30.600 1.00 73.75 262 GLN A C 1
ATOM 2070 O O . GLN A 1 262 ? 6.106 4.775 -31.272 1.00 73.75 262 GLN A O 1
ATOM 2075 N N . GLU A 1 263 ? 6.523 6.689 -30.170 1.00 75.44 263 GLU A N 1
ATOM 2076 C CA . GLU A 1 263 ? 7.950 6.757 -30.510 1.00 75.44 263 GLU A CA 1
ATOM 2077 C C . GLU A 1 263 ? 8.692 5.457 -30.145 1.00 75.44 263 GLU A C 1
ATOM 2079 O O . GLU A 1 263 ? 9.466 4.919 -30.940 1.00 75.44 263 GLU A O 1
ATOM 2084 N N . ARG A 1 264 ? 8.397 4.892 -28.969 1.00 73.06 264 ARG A N 1
ATOM 2085 C CA . ARG A 1 264 ? 9.028 3.667 -28.457 1.00 73.06 264 ARG A CA 1
ATOM 2086 C C . ARG A 1 264 ? 8.269 2.429 -28.922 1.00 73.06 264 ARG A C 1
ATOM 2088 O O . ARG A 1 264 ? 7.096 2.267 -28.595 1.00 73.06 264 ARG A O 1
ATOM 2095 N N . ILE A 1 265 ? 8.924 1.523 -29.651 1.00 73.31 265 ILE A N 1
ATOM 2096 C CA . ILE A 1 265 ? 8.268 0.323 -30.204 1.00 73.31 265 ILE A CA 1
ATOM 2097 C C . ILE A 1 265 ? 7.656 -0.556 -29.106 1.00 73.31 265 ILE A C 1
ATOM 2099 O O . ILE A 1 265 ? 6.549 -1.065 -29.263 1.00 73.31 265 ILE A O 1
ATOM 2103 N N . GLU A 1 266 ? 8.316 -0.655 -27.957 1.00 71.31 266 GLU A N 1
ATOM 2104 C CA . GLU A 1 266 ? 7.870 -1.441 -26.811 1.00 71.31 266 GLU A CA 1
ATOM 2105 C C . GLU A 1 266 ? 6.695 -0.784 -26.072 1.00 71.31 266 GLU A C 1
ATOM 2107 O O . GLU A 1 266 ? 6.042 -1.466 -25.296 1.00 71.31 266 GLU A O 1
ATOM 2112 N N . ALA A 1 267 ? 6.380 0.490 -26.346 1.00 75.44 267 ALA A N 1
ATOM 2113 C CA . ALA A 1 267 ? 5.200 1.203 -25.840 1.00 75.44 267 ALA A CA 1
ATOM 2114 C C . ALA A 1 267 ? 3.964 1.057 -26.750 1.00 75.44 267 ALA A C 1
ATOM 2116 O O . ALA A 1 267 ? 2.878 1.517 -26.407 1.00 75.44 267 ALA A O 1
ATOM 2117 N N . ASN A 1 268 ? 4.105 0.420 -27.918 1.00 72.19 268 ASN A N 1
ATOM 2118 C CA . ASN A 1 268 ? 3.022 0.266 -28.895 1.00 72.19 268 ASN A CA 1
ATOM 2119 C C . ASN A 1 268 ? 2.157 -0.982 -28.662 1.00 72.19 268 ASN A C 1
ATOM 2121 O O . ASN A 1 268 ? 1.363 -1.358 -29.522 1.00 72.19 268 ASN A O 1
ATOM 2125 N N . TRP A 1 269 ? 2.278 -1.628 -27.502 1.00 65.50 269 TRP A N 1
ATOM 2126 C CA . TRP A 1 269 ? 1.560 -2.865 -27.186 1.00 65.50 269 TRP A CA 1
ATOM 2127 C C . TRP A 1 269 ? 0.026 -2.724 -27.178 1.00 65.50 269 TRP A C 1
ATOM 2129 O O . TRP A 1 269 ? -0.665 -3.733 -27.265 1.00 65.50 269 TRP A O 1
ATOM 2139 N N . TRP A 1 270 ? -0.501 -1.499 -27.077 1.00 61.41 270 TRP A N 1
ATOM 2140 C CA . TRP A 1 270 ? -1.937 -1.183 -27.088 1.00 61.41 270 TRP A CA 1
ATOM 2141 C C . TRP A 1 270 ? -2.464 -0.749 -28.462 1.00 61.41 270 TRP A C 1
ATOM 2143 O O . TRP A 1 270 ? -3.666 -0.540 -28.620 1.00 61.41 270 TRP A O 1
ATOM 2153 N N . SER A 1 271 ? -1.582 -0.577 -29.450 1.00 56.91 271 SER A N 1
ATOM 2154 C CA . SER A 1 271 ? -2.012 -0.307 -30.818 1.00 56.91 271 SER A CA 1
ATOM 2155 C C . SER A 1 271 ? -2.526 -1.609 -31.430 1.00 56.91 271 SER A C 1
ATOM 2157 O O . SER A 1 271 ? -1.753 -2.446 -31.896 1.00 56.91 271 SER A O 1
ATOM 2159 N N . ASP A 1 272 ? -3.839 -1.808 -31.344 1.00 50.72 272 ASP A N 1
ATOM 2160 C CA . ASP A 1 272 ? -4.527 -2.878 -32.068 1.00 50.72 272 ASP A CA 1
ATOM 2161 C C . ASP A 1 272 ? -4.176 -2.751 -33.573 1.00 50.72 272 ASP A C 1
ATOM 2163 O O . ASP A 1 272 ? -4.082 -1.615 -34.069 1.00 50.72 272 ASP A O 1
ATOM 2167 N N . PRO A 1 273 ? -3.897 -3.855 -34.292 1.00 50.69 273 PRO A N 1
ATOM 2168 C CA . PRO A 1 273 ? -3.640 -3.810 -35.729 1.00 50.69 273 PRO A CA 1
ATOM 2169 C C . PRO A 1 273 ? -4.818 -3.263 -36.549 1.00 50.69 273 PRO A C 1
ATOM 2171 O O . PRO A 1 273 ? -5.986 -3.554 -36.209 1.00 50.69 273 PRO A O 1
#

Radius of gyration: 27.56 Å; Cα contacts (8 Å, |Δi|>4): 385; chains: 1; bounding box: 78×76×62 Å

Mean predicted aligned error: 13.06 Å

Sequence (273 aa):
MINKNKVTLRAASCRRPATYWTIVMVALIAAALAIGTLAPASSAQTNGPSRHAREGHALWAHPPNVGKTAESVREFVAQCKRANIDTIVMNVKGMSGEIYWRSRRFPQAIAKGYESFDVLEHLTREAHAQGIRVDAWLVDFAEGVNGAAYREHPEWAQLNADGGTTATETLGVKRRPYDYVWMCPARRPGYTDQWLLPMIEEIVSNYAVDSIHHDYVRYGGDVAPDSYCFCDYCLAHIPRYVMLNYETRARAGERHSVKHIQERIEANWWSDP

Solvent-accessible surface area (backbone atoms only — not comparable to full-atom values): 16662 Å² total; per-residue (Å²): 143,81,84,88,77,86,84,81,84,80,81,82,84,82,84,76,88,86,81,89,86,79,88,84,90,82,89,84,89,78,90,79,92,73,91,70,86,78,68,82,79,75,79,74,76,74,78,62,80,77,73,70,77,75,86,76,40,71,43,83,45,50,53,84,81,37,56,81,46,73,65,38,38,47,53,46,43,52,49,38,53,76,70,63,37,43,33,37,36,36,45,38,27,34,59,43,40,33,28,39,47,83,49,83,92,49,58,81,26,41,32,90,93,37,83,91,38,44,48,53,62,51,42,41,55,53,26,48,77,71,70,23,44,33,28,45,21,34,36,62,30,38,19,18,74,82,9,46,65,46,70,78,40,57,87,31,42,25,14,24,88,87,67,42,45,47,50,76,39,60,49,69,97,81,57,39,76,30,69,40,32,31,39,29,80,78,42,78,91,29,47,42,74,71,46,50,48,54,50,52,52,53,45,70,73,74,43,89,57,74,43,80,39,85,33,65,90,56,69,67,37,91,82,39,68,65,49,50,55,52,33,74,56,41,67,72,45,46,47,47,77,64,69,65,44,48,78,77,44,53,74,70,69,63,78,74,75,65,49,83,81,45,97,48,73,87,49,21,74,80,44,75,118

Foldseek 3Di:
DDDDDDDDDDDDDDDDDDDDDDDDDDDDDDDDDDPDPPDPPPPPPPPDPPPPPPDAAEDEDEDVCQDFDLVSLLVVLVVCVVVVHQEYEYAQADLQRAGQAQDPLCLVRHPPPNNPGRSQQSNQVSNVVSNHAYAHEHAAFKHFPPGPQCVVCVLQFAAFPVRDFQQVFADDPVRHGDGITGGHPQDPVHCVVNPRVVVVCVPVVPGPHPYYHYDNPDFPCVRPVLGIGPRPRCLVPVCVVLVQDDPVVVVVVDHDDQDCPDPDPSSSSPRDD

Nearest PDB structures (foldseek):
  1odu-assembly1_A  TM=7.975E-01  e=4.358E-05  Thermotoga maritima MSB8
  1odu-assembly1_B-2  TM=7.584E-01  e=2.266E-05  Thermotoga maritima MSB8
  1hl9-assembly1_B-3  TM=7.556E-01  e=5.302E-05  Thermotoga maritima MSB8
  2wsp-assembly1_A  TM=7.539E-01  e=6.451E-05  Thermotoga maritima MSB8
  2wvv-assembly2_C  TM=7.394E-01  e=1.960E-04  Bacteroides thetaiotaomicron VPI-5482

pLDDT: mean 80.23, std 22.87, range [27.14, 98.81]